Protein AF-0000000075203414 (afdb_homodimer)

Organism: Armillaria gallica (NCBI:txid47427)

InterPro domains:
  IPR000210 BTB/POZ domain [PF00651] (24-128)
  IPR000210 BTB/POZ domain [PS50097] (23-97)
  IPR011333 SKP1/BTB/POZ domain superfamily [G3DSA:3.30.710.10] (2-163)
  IPR011333 SKP1/BTB/POZ domain superfamily [SSF54695] (24-128)

Secondary structure (DSSP, 8-state):
------------EEEEEEE-TT--EEEEETTEEEEE-HHHHHHH-HHHHHHHHSPPPTTSPPTTSSGGGPEEPPS--HHHHHHHHHHHH-TT---TT--HHHHHHHHHHHHHTT-HHHHHHHHHHHHHS---HHHHHHHHHHTT--GGGGHHHHHHHHHSSSPPPHHHHHHH-HHHHHHHHHHHHHH-/------------EEEEEEE-TT--EEEEETTEEEEE-HHHHHHH-HHHHHHHHSPPPTTSPPTTSSGGGPEEPPS--HHHHHHHHHHHH-TT---TT--HHHHHHHHHHHHHTT-HHHHHHHHHHHHHS---HHHHHHHHHHTT--GGGGHHHHHHHHHSSSPPPHHHHHHH-HHHHHHHHHHHHHH-

Radius of gyration: 27.28 Å; Cα contacts (8 Å, |Δi|>4): 439; chains: 2; bounding box: 91×92×56 Å

pLDDT: mean 89.19, std 12.42, range [27.67, 98.56]

Structure (mmCIF, N/CA/C/O backbone):
data_AF-0000000075203414-model_v1
#
loop_
_entity.id
_entity.type
_entity.pdbx_description
1 polymer 'BTB domain-containing protein'
#
loop_
_atom_site.group_PDB
_atom_site.id
_atom_site.type_symbol
_atom_site.label_atom_id
_atom_site.label_alt_id
_atom_site.label_comp_id
_atom_site.label_asym_id
_atom_site.label_entity_id
_atom_site.label_seq_id
_atom_site.pdbx_PDB_ins_code
_atom_site.Cartn_x
_atom_site.Cartn_y
_atom_site.Cartn_z
_atom_site.occupancy
_atom_site.B_iso_or_equiv
_atom_site.auth_seq_id
_atom_site.auth_comp_id
_atom_site.auth_asym_id
_atom_site.auth_atom_id
_atom_site.pdbx_PDB_model_num
ATOM 1 N N . MET A 1 1 ? -45.375 -32.844 9.094 1 27.67 1 MET A N 1
ATOM 2 C CA . MET A 1 1 ? -44.406 -32.156 9.938 1 27.67 1 MET A CA 1
ATOM 3 C C . MET A 1 1 ? -43.719 -31.031 9.156 1 27.67 1 MET A C 1
ATOM 5 O O . MET A 1 1 ? -43.094 -31.297 8.125 1 27.67 1 MET A O 1
ATOM 9 N N . ALA A 1 2 ? -44.25 -29.812 9.148 1 34.03 2 ALA A N 1
ATOM 10 C CA . ALA A 1 2 ? -43.75 -28.656 8.422 1 34.03 2 ALA A CA 1
ATOM 11 C C . ALA A 1 2 ? -42.281 -28.406 8.727 1 34.03 2 ALA A C 1
ATOM 13 O O . ALA A 1 2 ? -41.844 -28.406 9.883 1 34.03 2 ALA A O 1
ATOM 14 N N . SER A 1 3 ? -41.344 -28.844 7.949 1 39.09 3 SER A N 1
ATOM 15 C CA . SER A 1 3 ? -39.906 -28.562 8.047 1 39.09 3 SER A CA 1
ATOM 16 C C . SER A 1 3 ? -39.656 -27.094 8.375 1 39.09 3 SER A C 1
ATOM 18 O O . SER A 1 3 ? -40.031 -26.219 7.602 1 39.09 3 SER A O 1
ATOM 20 N N . GLN A 1 4 ? -39.844 -26.609 9.617 1 39.5 4 GLN A N 1
ATOM 21 C CA . GLN A 1 4 ? -39.531 -25.281 10.117 1 39.5 4 GLN A CA 1
ATOM 22 C C . GLN A 1 4 ? -38.125 -24.844 9.664 1 39.5 4 GLN A C 1
ATOM 24 O O . GLN A 1 4 ? -37.125 -25.469 10.023 1 39.5 4 GLN A O 1
ATOM 29 N N . THR A 1 5 ? -37.906 -24.5 8.43 1 41.31 5 THR A N 1
ATOM 30 C CA . THR A 1 5 ? -36.688 -23.781 8.008 1 41.31 5 THR A CA 1
ATOM 31 C C . THR A 1 5 ? -36.25 -22.781 9.07 1 41.31 5 THR A C 1
ATOM 33 O O . THR A 1 5 ? -36.969 -21.828 9.375 1 41.31 5 THR A O 1
ATOM 36 N N . ASP A 1 6 ? -35.75 -23.172 10.234 1 40.38 6 ASP A N 1
ATOM 37 C CA . ASP A 1 6 ? -35.062 -22.359 11.234 1 40.38 6 ASP A CA 1
ATOM 38 C C . ASP A 1 6 ? -34.25 -21.25 10.578 1 40.38 6 ASP A C 1
ATOM 40 O O . ASP A 1 6 ? -33.188 -21.516 10 1 40.38 6 ASP A O 1
ATOM 44 N N . SER A 1 7 ? -34.719 -20.359 9.844 1 44.41 7 SER A N 1
ATOM 45 C CA . SER A 1 7 ? -34.094 -19.109 9.43 1 44.41 7 SER A CA 1
ATOM 46 C C . SER A 1 7 ? -33.281 -18.5 10.562 1 44.41 7 SER A C 1
ATOM 48 O O . SER A 1 7 ? -33.812 -17.844 11.453 1 44.41 7 SER A O 1
ATOM 50 N N . SER A 1 8 ? -32.375 -19.109 11.266 1 48.03 8 SER A N 1
ATOM 51 C CA . SER A 1 8 ? -31.5 -18.531 12.273 1 48.03 8 SER A CA 1
ATOM 52 C C . SER A 1 8 ? -31.125 -17.094 11.906 1 48.03 8 SER A C 1
ATOM 54 O O . SER A 1 8 ? -30.656 -16.844 10.797 1 48.03 8 SER A O 1
ATOM 56 N N . PHE A 1 9 ? -31.781 -16.078 12.312 1 53.72 9 PHE A N 1
ATOM 57 C CA . PHE A 1 9 ? -31.516 -14.648 12.234 1 53.72 9 PHE A CA 1
ATOM 58 C C . PHE A 1 9 ? -30.031 -14.359 12.422 1 53.72 9 PHE A C 1
ATOM 60 O O . PHE A 1 9 ? -29.516 -14.492 13.531 1 53.72 9 PHE A O 1
ATOM 67 N N . ILE A 1 10 ? -29.203 -14.805 11.578 1 63.94 10 ILE A N 1
ATOM 68 C CA . ILE A 1 10 ? -27.781 -14.469 11.695 1 63.94 10 ILE A CA 1
ATOM 69 C C . ILE A 1 10 ? -27.625 -12.953 11.766 1 63.94 10 ILE A C 1
ATOM 71 O O . ILE A 1 10 ? -27.984 -12.234 10.836 1 63.94 10 ILE A O 1
ATOM 75 N N . ALA A 1 11 ? -27.453 -12.367 12.93 1 80.38 11 ALA A N 1
ATOM 76 C CA . ALA A 1 11 ? -27.266 -10.961 13.258 1 80.38 11 ALA A CA 1
ATOM 77 C C . ALA A 1 11 ? -26.125 -10.359 12.445 1 80.38 11 ALA A C 1
ATOM 79 O O . ALA A 1 11 ? -25.062 -10.969 12.312 1 80.38 11 ALA A O 1
ATOM 80 N N . LEU A 1 12 ? -26.453 -9.375 11.695 1 89.12 12 LEU A N 1
ATOM 81 C CA . LEU A 1 12 ? -25.453 -8.609 10.961 1 89.12 12 LEU A CA 1
ATOM 82 C C . LEU A 1 12 ? -24.391 -8.062 11.906 1 89.12 12 LEU A C 1
ATOM 84 O O . LEU A 1 12 ? -24.703 -7.629 13.016 1 89.12 12 LEU A O 1
ATOM 88 N N . ARG A 1 13 ? -23.156 -8.328 11.5 1 95 13 ARG A N 1
ATOM 89 C CA . ARG A 1 13 ? -22.016 -7.906 12.328 1 95 13 ARG A CA 1
ATOM 90 C C . ARG A 1 13 ? -21.078 -6.996 11.539 1 95 13 ARG A C 1
ATOM 92 O O . ARG A 1 13 ? -21.094 -6.988 10.312 1 95 13 ARG A O 1
ATOM 99 N N . HIS A 1 14 ? -20.391 -6.25 12.297 1 96.44 14 HIS A N 1
ATOM 100 C CA . HIS A 1 14 ? -19.297 -5.465 11.711 1 96.44 14 HIS A CA 1
ATOM 101 C C . HIS A 1 14 ? -18.031 -6.293 11.594 1 96.44 14 HIS A C 1
ATOM 103 O O . HIS A 1 14 ? -17.688 -7.055 12.508 1 96.44 14 HIS A O 1
ATOM 109 N N . HIS A 1 15 ? -17.422 -6.223 10.477 1 96.44 15 HIS A N 1
ATOM 110 C CA . HIS A 1 15 ? -16.156 -6.914 10.375 1 96.44 15 HIS A CA 1
ATOM 111 C C . HIS A 1 15 ? -15.141 -6.355 11.367 1 96.44 15 HIS A C 1
ATOM 113 O O . HIS A 1 15 ? -15.07 -5.145 11.578 1 96.44 15 HIS A O 1
ATOM 119 N N . ASP A 1 16 ? -14.391 -7.176 11.969 1 94.38 16 ASP A N 1
ATOM 120 C CA . ASP A 1 16 ? -13.516 -6.812 13.078 1 94.38 16 ASP A CA 1
ATOM 121 C C . ASP A 1 16 ? -12.406 -5.867 12.617 1 94.38 16 ASP A C 1
ATOM 123 O O . ASP A 1 16 ? -12.07 -4.906 13.32 1 94.38 16 ASP A O 1
ATOM 127 N N . GLU A 1 17 ? -11.891 -6.082 11.438 1 94.81 17 GLU A N 1
ATOM 128 C CA . GLU A 1 17 ? -10.703 -5.355 11 1 94.81 17 GLU A CA 1
ATOM 129 C C . GLU A 1 17 ? -11.062 -4.234 10.031 1 94.81 17 GLU A C 1
ATOM 131 O O . GLU A 1 17 ? -10.406 -3.191 10.008 1 94.81 17 GLU A O 1
ATOM 136 N N . TYR A 1 18 ? -12.102 -4.527 9.234 1 97.38 18 TYR A N 1
ATOM 137 C CA . TYR A 1 18 ? -12.312 -3.605 8.125 1 97.38 18 TYR A CA 1
ATOM 138 C C . TYR A 1 18 ? -13.648 -2.887 8.258 1 97.38 18 TYR A C 1
ATOM 140 O O . TYR A 1 18 ? -14.398 -2.773 7.281 1 97.38 18 TYR A O 1
ATOM 148 N N . HIS A 1 19 ? -14.016 -2.557 9.406 1 97.5 19 HIS A N 1
ATOM 149 C CA . HIS A 1 19 ? -15.039 -1.557 9.688 1 97.5 19 HIS A CA 1
ATOM 150 C C . HIS A 1 19 ? -14.422 -0.269 10.219 1 97.5 19 HIS A C 1
ATOM 152 O O . HIS A 1 19 ? -14.469 -0.003 11.422 1 97.5 19 HIS A O 1
ATOM 158 N N . LEU A 1 20 ? -14.008 0.501 9.266 1 96.62 20 LEU A N 1
ATOM 159 C CA . LEU A 1 20 ? -13.117 1.622 9.562 1 96.62 20 LEU A CA 1
ATOM 160 C C . LEU A 1 20 ? -13.922 2.871 9.914 1 96.62 20 LEU A C 1
ATOM 162 O O . LEU A 1 20 ? -14.898 3.199 9.234 1 96.62 20 LEU A O 1
ATOM 166 N N . SER A 1 21 ? -13.711 3.617 10.938 1 89.44 21 SER A N 1
ATOM 167 C CA . SER A 1 21 ? -14.414 4.824 11.367 1 89.44 21 SER A CA 1
ATOM 168 C C . SER A 1 21 ? -14.359 5.906 10.297 1 89.44 21 SER A C 1
ATOM 170 O O . SER A 1 21 ? -15.352 6.586 10.039 1 89.44 21 SER A O 1
ATOM 172 N N . GLY A 1 22 ? -13.477 5.988 9.438 1 91.81 22 GLY A N 1
ATOM 173 C CA . GLY A 1 22 ? -13.312 6.988 8.398 1 91.81 22 GLY A CA 1
ATOM 174 C C . GLY A 1 22 ? -13.656 6.469 7.012 1 91.81 22 GLY A C 1
ATOM 175 O O . GLY A 1 22 ? -13.523 7.191 6.023 1 91.81 22 GLY A O 1
ATOM 176 N N . GLY A 1 23 ? -14.211 5.367 6.973 1 96.12 23 GLY A N 1
ATOM 177 C CA . GLY A 1 23 ? -14.625 4.805 5.699 1 96.12 23 GLY A CA 1
ATOM 178 C C . GLY A 1 23 ? -15.906 5.414 5.164 1 96.12 23 GLY A C 1
ATOM 179 O O . GLY A 1 23 ? -16.75 5.875 5.938 1 96.12 23 GLY A O 1
ATOM 180 N N . ASP A 1 24 ? -16.031 5.461 3.807 1 96.38 24 ASP A N 1
ATOM 181 C CA . ASP A 1 24 ? -17.203 6.062 3.186 1 96.38 24 ASP A CA 1
ATOM 182 C C . ASP A 1 24 ? -17.844 5.121 2.162 1 96.38 24 ASP A C 1
ATOM 184 O O . ASP A 1 24 ? -18.641 5.543 1.331 1 96.38 24 ASP A O 1
ATOM 188 N N . LEU A 1 25 ? -17.438 3.918 2.182 1 97.38 25 LEU A N 1
ATOM 189 C CA . LEU A 1 25 ? -18 2.885 1.315 1 97.38 25 LEU A CA 1
ATOM 190 C C . LEU A 1 25 ? -18.375 1.644 2.121 1 97.38 25 LEU A C 1
ATOM 192 O O . LEU A 1 25 ? -17.531 1.099 2.85 1 97.38 25 LEU A O 1
ATOM 196 N N . TYR A 1 26 ? -19.578 1.242 2.002 1 97.62 26 TYR A N 1
ATOM 197 C CA . TYR A 1 26 ? -20.109 0.156 2.818 1 97.62 26 TYR A CA 1
ATOM 198 C C . TYR A 1 26 ? -20.406 -1.074 1.967 1 97.62 26 TYR A C 1
ATOM 200 O O . TYR A 1 26 ? -21.047 -0.977 0.922 1 97.62 26 TYR A O 1
ATOM 208 N N . PHE A 1 27 ? -19.922 -2.199 2.367 1 98.06 27 PHE A N 1
ATOM 209 C CA . PHE A 1 27 ? -20.188 -3.488 1.734 1 98.06 27 PHE A CA 1
ATOM 210 C C . PHE A 1 27 ? -20.828 -4.457 2.723 1 98.06 27 PHE A C 1
ATOM 212 O O . PHE A 1 27 ? -20.594 -4.367 3.928 1 98.06 27 PHE A O 1
ATOM 219 N N . LEU A 1 28 ? -21.625 -5.293 2.205 1 97.94 28 LEU A N 1
ATOM 220 C CA . LEU A 1 28 ? -22.156 -6.414 2.971 1 97.94 28 LEU A CA 1
ATOM 221 C C . LEU A 1 28 ? -21.75 -7.742 2.342 1 97.94 28 LEU A C 1
ATOM 223 O O . LEU A 1 28 ? -22.062 -8 1.176 1 97.94 28 LEU A O 1
ATOM 227 N N . VAL A 1 29 ? -21 -8.461 3.023 1 98 29 VAL A N 1
ATOM 228 C CA . VAL A 1 29 ? -20.578 -9.797 2.607 1 98 29 VAL A CA 1
ATOM 229 C C . VAL A 1 29 ? -21.094 -10.836 3.596 1 98 29 VAL A C 1
ATOM 231 O O . VAL A 1 29 ? -20.625 -10.914 4.73 1 98 29 VAL A O 1
ATOM 234 N N . GLU A 1 30 ? -22 -11.641 3.115 1 96.69 30 GLU A N 1
ATOM 235 C CA . GLU A 1 30 ? -22.703 -12.562 4 1 96.69 30 GLU A CA 1
ATOM 236 C C . GLU A 1 30 ? -23.312 -11.82 5.191 1 96.69 30 GLU A C 1
ATOM 238 O O . GLU A 1 30 ? -24.172 -10.961 5.023 1 96.69 30 GLU A O 1
ATOM 243 N N . GLN A 1 31 ? -22.766 -11.914 6.355 1 95.56 31 GLN A N 1
ATOM 244 C CA . GLN A 1 31 ? -23.375 -11.266 7.516 1 95.56 31 GLN A CA 1
ATOM 245 C C . GLN A 1 31 ? -22.484 -10.148 8.055 1 95.56 31 GLN A C 1
ATOM 247 O O . GLN A 1 31 ? -22.75 -9.602 9.125 1 95.56 31 GLN A O 1
ATOM 252 N N . TYR A 1 32 ? -21.469 -9.82 7.352 1 97.5 32 TYR A N 1
ATOM 253 C CA . TYR A 1 32 ? -20.5 -8.852 7.875 1 97.5 32 TYR A CA 1
ATOM 254 C C . TYR A 1 32 ? -20.547 -7.555 7.078 1 97.5 32 TYR A C 1
ATOM 256 O O . TYR A 1 32 ? -20.438 -7.566 5.852 1 97.5 32 TYR A O 1
ATOM 264 N N . HIS A 1 33 ? -20.656 -6.438 7.789 1 97.69 33 HIS A N 1
ATOM 265 C CA . HIS A 1 33 ? -20.547 -5.102 7.211 1 97.69 33 HIS A CA 1
ATOM 266 C C . HIS A 1 33 ? -19.094 -4.648 7.148 1 97.69 33 HIS A C 1
ATOM 268 O O . HIS A 1 33 ? -18.375 -4.688 8.156 1 97.69 33 HIS A O 1
ATOM 274 N N . PHE A 1 34 ? -18.688 -4.312 6.016 1 98.5 34 PHE A N 1
ATOM 275 C CA . PHE A 1 34 ? -17.406 -3.664 5.801 1 98.5 34 PHE A CA 1
ATOM 276 C C . PHE A 1 34 ? -17.578 -2.172 5.551 1 98.5 34 PHE A C 1
ATOM 278 O O . PHE A 1 34 ? -18.547 -1.756 4.902 1 98.5 34 PHE A O 1
ATOM 285 N N . ARG A 1 35 ? -16.75 -1.402 6.094 1 98.31 35 ARG A N 1
ATOM 286 C CA . ARG A 1 35 ? -16.672 0.042 5.895 1 98.31 35 ARG A CA 1
ATOM 287 C C . ARG A 1 35 ? -15.258 0.478 5.539 1 98.31 35 ARG A C 1
ATOM 289 O O . ARG A 1 35 ? -14.359 0.452 6.387 1 98.31 35 ARG A O 1
ATOM 296 N N . VAL A 1 36 ? -15.07 0.819 4.289 1 98.12 36 VAL A N 1
ATOM 297 C CA . VAL A 1 36 ? -13.719 1.095 3.801 1 98.12 36 VAL A CA 1
ATOM 298 C C . VAL A 1 36 ? -13.719 2.387 2.986 1 98.12 36 VAL A C 1
ATOM 300 O O . VAL A 1 36 ? -14.711 3.125 2.98 1 98.12 36 VAL A O 1
ATOM 303 N N . HIS A 1 37 ? -12.633 2.76 2.42 1 97.5 37 HIS A N 1
ATOM 304 C CA . HIS A 1 37 ? -12.523 4.027 1.709 1 97.5 37 HIS A CA 1
ATOM 305 C C . HIS A 1 37 ? -12.891 3.871 0.238 1 97.5 37 HIS A C 1
ATOM 307 O O . HIS A 1 37 ? -12.297 3.059 -0.473 1 97.5 37 HIS A O 1
ATOM 313 N N . ARG A 1 38 ? -13.773 4.625 -0.215 1 96.56 38 ARG A N 1
ATOM 314 C CA . ARG A 1 38 ? -14.305 4.629 -1.575 1 96.56 38 ARG A CA 1
ATOM 315 C C . ARG A 1 38 ? -13.203 4.918 -2.59 1 96.56 38 ARG A C 1
ATOM 317 O O . ARG A 1 38 ? -13.219 4.383 -3.701 1 96.56 38 ARG A O 1
ATOM 324 N N . TYR A 1 39 ? -12.25 5.621 -2.26 1 96.19 39 TYR A N 1
ATOM 325 C CA . TYR A 1 39 ? -11.172 6.125 -3.096 1 96.19 39 TYR A CA 1
ATOM 326 C C . TYR A 1 39 ? -10.5 4.996 -3.863 1 96.19 39 TYR A C 1
ATOM 328 O O . TYR A 1 39 ? -10.344 5.07 -5.086 1 96.19 39 TYR A O 1
ATOM 336 N N . PHE A 1 40 ? -10.164 3.947 -3.215 1 95.81 40 PHE A N 1
ATOM 337 C CA . PHE A 1 40 ? -9.398 2.861 -3.816 1 95.81 40 PHE A CA 1
ATOM 338 C C . PHE A 1 40 ? -10.234 2.127 -4.863 1 95.81 40 PHE A C 1
ATOM 340 O O . PHE A 1 40 ? -9.703 1.697 -5.891 1 95.81 40 PHE A O 1
ATOM 347 N N . PHE A 1 41 ? -11.469 2.043 -4.645 1 96.38 41 PHE A N 1
ATOM 348 C CA . PHE A 1 41 ? -12.367 1.317 -5.539 1 96.38 41 PHE A CA 1
ATOM 349 C C . PHE A 1 41 ? -12.703 2.154 -6.766 1 96.38 41 PHE A C 1
ATOM 351 O O . PHE A 1 41 ? -12.688 1.647 -7.891 1 96.38 41 PHE A O 1
ATOM 358 N N . GLU A 1 42 ? -12.914 3.396 -6.531 1 94.19 42 GLU A N 1
ATOM 359 C CA . GLU A 1 42 ? -13.25 4.281 -7.645 1 94.19 42 GLU A CA 1
ATOM 360 C C . GLU A 1 42 ? -12.039 4.543 -8.531 1 94.19 42 GLU A C 1
ATOM 362 O O . GLU A 1 42 ? -12.172 4.664 -9.75 1 94.19 42 GLU A O 1
ATOM 367 N N . ARG A 1 43 ? -10.93 4.672 -7.965 1 92.38 43 ARG A N 1
ATOM 368 C CA . ARG A 1 43 ? -9.727 5.004 -8.711 1 92.38 43 ARG A CA 1
ATOM 369 C C . ARG A 1 43 ? -9.281 3.832 -9.586 1 92.38 43 ARG A C 1
ATOM 371 O O . ARG A 1 43 ? -8.852 4.023 -10.719 1 92.38 43 ARG A O 1
ATOM 378 N N . GLU A 1 44 ? -9.445 2.67 -9.078 1 92.5 44 GLU A N 1
ATOM 379 C CA . GLU A 1 44 ? -8.734 1.57 -9.727 1 92.5 44 GLU A CA 1
ATOM 380 C C . GLU A 1 44 ? -9.703 0.628 -10.438 1 92.5 44 GLU A C 1
ATOM 382 O O . GLU A 1 44 ? -9.312 -0.083 -11.367 1 92.5 44 GLU A O 1
ATOM 387 N N . SER A 1 45 ? -10.867 0.566 -10.047 1 96.12 45 SER A N 1
ATOM 388 C CA . SER A 1 45 ? -11.789 -0.427 -10.578 1 96.12 45 SER A CA 1
ATOM 389 C C . SER A 1 45 ? -12.828 0.218 -11.484 1 96.12 45 SER A C 1
ATOM 391 O O . SER A 1 45 ? -13.688 0.975 -11.023 1 96.12 45 SER A O 1
ATOM 393 N N . ALA A 1 46 ? -12.859 -0.171 -12.758 1 93.69 46 ALA A N 1
ATOM 394 C CA . ALA A 1 46 ? -13.891 0.302 -13.68 1 93.69 46 ALA A CA 1
ATOM 395 C C . ALA A 1 46 ? -15.273 -0.187 -13.25 1 93.69 46 ALA A C 1
ATOM 397 O O . ALA A 1 46 ? -16.266 0.542 -13.367 1 93.69 46 ALA A O 1
ATOM 398 N N . PHE A 1 47 ? -15.281 -1.36 -12.773 1 95.19 47 PHE A N 1
ATOM 399 C CA . PHE A 1 47 ? -16.516 -1.968 -12.305 1 95.19 47 PHE A CA 1
ATOM 400 C C . PHE A 1 47 ? -17.141 -1.142 -11.18 1 95.19 47 PHE A C 1
ATOM 402 O O . PHE A 1 47 ? -18.297 -0.734 -11.273 1 95.19 47 PHE A O 1
ATOM 409 N N . PHE A 1 48 ? -16.391 -0.833 -10.188 1 95.5 48 PHE A N 1
ATOM 410 C CA . PHE A 1 48 ? -16.922 -0.108 -9.039 1 95.5 48 PHE A CA 1
ATOM 411 C C . PHE A 1 48 ? -17.109 1.366 -9.375 1 95.5 48 PHE A C 1
ATOM 413 O O . PHE A 1 48 ? -18.031 2.01 -8.859 1 95.5 48 PHE A O 1
ATOM 420 N N . LYS A 1 49 ? -16.234 1.905 -10.172 1 94.19 49 LYS A N 1
ATOM 421 C CA . LYS A 1 49 ? -16.422 3.285 -10.609 1 94.19 49 LYS A CA 1
ATOM 422 C C . LYS A 1 49 ? -17.812 3.479 -11.227 1 94.19 49 LYS A C 1
ATOM 424 O O . LYS A 1 49 ? -18.5 4.461 -10.93 1 94.19 49 LYS A O 1
ATOM 429 N N . HIS A 1 50 ? -18.188 2.525 -12.039 1 93 50 HIS A N 1
ATOM 430 C CA . HIS A 1 50 ? -19.5 2.566 -12.688 1 93 50 HIS A CA 1
ATOM 431 C C . HIS A 1 50 ? -20.625 2.336 -11.672 1 93 50 HIS A C 1
ATOM 433 O O . HIS A 1 50 ? -21.625 3.051 -11.68 1 93 50 HIS A O 1
ATOM 439 N N . GLN A 1 51 ? -20.422 1.397 -10.828 1 90.88 51 GLN A N 1
ATOM 440 C CA . GLN A 1 51 ? -21.438 1.035 -9.836 1 90.88 51 GLN A CA 1
ATOM 441 C C . GLN A 1 51 ? -21.703 2.195 -8.891 1 90.88 51 GLN A C 1
ATOM 443 O O . GLN A 1 51 ? -22.859 2.455 -8.539 1 90.88 51 GLN A O 1
ATOM 448 N N . LEU A 1 52 ? -20.672 2.914 -8.516 1 91.5 52 LEU A N 1
ATOM 449 C CA . LEU A 1 52 ? -20.781 3.979 -7.523 1 91.5 52 LEU A CA 1
ATOM 450 C C . LEU A 1 52 ? -21.266 5.273 -8.164 1 91.5 52 LEU A C 1
ATOM 452 O O . LEU A 1 52 ? -21.719 6.184 -7.469 1 91.5 52 LEU A O 1
ATOM 456 N N . ALA A 1 53 ? -21.094 5.395 -9.422 1 87.81 53 ALA A N 1
ATOM 457 C CA . ALA A 1 53 ? -21.547 6.582 -10.148 1 87.81 53 ALA A CA 1
ATOM 458 C C . ALA A 1 53 ? -23.031 6.508 -10.453 1 87.81 53 ALA A C 1
ATOM 460 O O . ALA A 1 53 ? -23.656 7.516 -10.812 1 87.81 53 ALA A O 1
ATOM 461 N N . THR A 1 54 ? -23.547 5.363 -10.328 1 84.5 54 THR A N 1
ATOM 462 C CA . THR A 1 54 ? -24.969 5.188 -10.617 1 84.5 54 THR A CA 1
ATOM 463 C C . THR A 1 54 ? -25.828 5.996 -9.648 1 84.5 54 THR A C 1
ATOM 465 O O . THR A 1 54 ? -25.688 5.855 -8.43 1 84.5 54 THR A O 1
ATOM 468 N N . PRO A 1 55 ? -26.516 6.953 -10.195 1 81.81 55 PRO A N 1
ATOM 469 C CA . PRO A 1 55 ? -27.359 7.777 -9.32 1 81.81 55 PRO A CA 1
ATOM 470 C C . PRO A 1 55 ? -28.406 6.965 -8.57 1 81.81 55 PRO A C 1
ATOM 472 O O . PRO A 1 55 ? -28.844 5.91 -9.055 1 81.81 55 PRO A O 1
ATOM 475 N N . ALA A 1 56 ? -28.578 7.395 -7.375 1 78.44 56 ALA A N 1
ATOM 476 C CA . ALA A 1 56 ? -29.641 6.758 -6.594 1 78.44 56 ALA A CA 1
ATOM 477 C C . ALA A 1 56 ? -31.016 7.031 -7.203 1 78.44 56 ALA A C 1
ATOM 479 O O . ALA A 1 56 ? -31.203 8.047 -7.871 1 78.44 56 ALA A O 1
ATOM 480 N N . SER A 1 57 ? -31.781 6 -7.086 1 77.88 57 SER A N 1
ATOM 481 C CA . SER A 1 57 ? -33.188 6.25 -7.438 1 77.88 57 SER A CA 1
ATOM 482 C C . SER A 1 57 ? -33.75 7.398 -6.613 1 77.88 57 SER A C 1
ATOM 484 O O . SER A 1 57 ? -33.312 7.66 -5.5 1 77.88 57 SER A O 1
ATOM 486 N N . PRO A 1 58 ? -34.656 8.195 -7.211 1 80.69 58 PRO A N 1
ATOM 487 C CA . PRO A 1 58 ? -35.281 9.281 -6.453 1 80.69 58 PRO A CA 1
ATOM 488 C C . PRO A 1 58 ? -35.75 8.844 -5.066 1 80.69 58 PRO A C 1
ATOM 490 O O . PRO A 1 58 ? -36.406 7.824 -4.926 1 80.69 58 PRO A O 1
ATOM 493 N N . GLY A 1 59 ? -35.25 9.453 -3.998 1 79 59 GLY A N 1
ATOM 494 C CA . GLY A 1 59 ? -35.656 9.172 -2.625 1 79 59 GLY A CA 1
ATOM 495 C C . GLY A 1 59 ? -34.719 8.195 -1.934 1 79 59 GLY A C 1
ATOM 496 O O . GLY A 1 59 ? -34.875 7.918 -0.742 1 79 59 GLY A O 1
ATOM 497 N N . GLU A 1 60 ? -33.875 7.555 -2.795 1 77.25 60 GLU A N 1
ATOM 498 C CA . GLU A 1 60 ? -33 6.555 -2.201 1 77.25 60 GLU A CA 1
ATOM 499 C C . GLU A 1 60 ? -31.578 7.094 -2.045 1 77.25 60 GLU A C 1
ATOM 501 O O . GLU A 1 60 ? -31.188 8.023 -2.75 1 77.25 60 GLU A O 1
ATOM 506 N N . ASP A 1 61 ? -30.984 6.672 -1.06 1 84.19 61 ASP A N 1
ATOM 507 C CA . ASP A 1 61 ? -29.578 7.027 -0.871 1 84.19 61 ASP A CA 1
ATOM 508 C C . ASP A 1 61 ? -28.688 6.289 -1.868 1 84.19 61 ASP A C 1
ATOM 510 O O . ASP A 1 61 ? -29.047 5.211 -2.344 1 84.19 61 ASP A O 1
ATOM 514 N N . ARG A 1 62 ? -27.672 6.938 -2.266 1 88.06 62 ARG A N 1
ATOM 515 C CA . ARG A 1 62 ? -26.703 6.316 -3.164 1 88.06 62 ARG A CA 1
ATOM 516 C C . ARG A 1 62 ? -26.156 5.023 -2.574 1 88.06 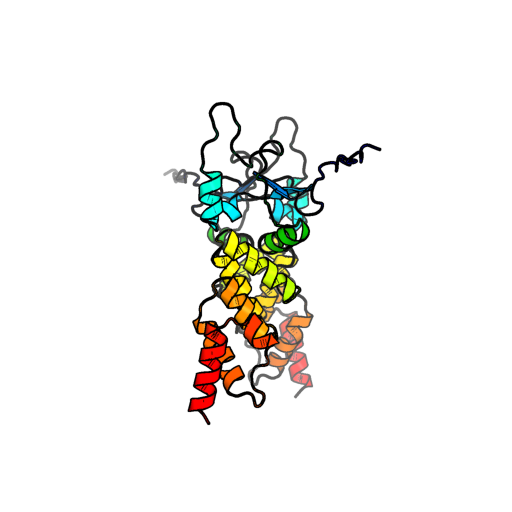62 ARG A C 1
ATOM 518 O O . ARG A 1 62 ? -25.891 4.941 -1.372 1 88.06 62 ARG A O 1
ATOM 525 N N . GLN A 1 63 ? -25.953 4.098 -3.393 1 90.56 63 GLN A N 1
ATOM 526 C CA . GLN A 1 63 ? -25.453 2.787 -2.982 1 90.56 63 GLN A CA 1
ATOM 527 C C . GLN A 1 63 ? -24.094 2.898 -2.303 1 90.56 63 GLN A C 1
ATOM 529 O O . GLN A 1 63 ? -23.219 3.641 -2.762 1 90.56 63 GLN A O 1
ATOM 534 N N . GLY A 1 64 ? -23.984 2.197 -1.201 1 94 64 GLY A N 1
ATOM 535 C CA . GLY A 1 64 ? -22.703 2.082 -0.521 1 94 64 GLY A CA 1
ATOM 536 C C . GLY A 1 64 ? -22.406 3.246 0.408 1 94 64 GLY A C 1
ATOM 537 O O . GLY A 1 64 ? -21.312 3.361 0.943 1 94 64 GLY A O 1
ATOM 538 N N . THR A 1 65 ? -23.359 4.137 0.643 1 92.94 65 THR A N 1
ATOM 539 C CA . THR A 1 65 ? -23.094 5.355 1.401 1 92.94 65 THR A CA 1
ATOM 540 C C . THR A 1 65 ? -23.453 5.16 2.875 1 92.94 65 THR A C 1
ATOM 542 O O . THR A 1 65 ? -23.094 5.988 3.717 1 92.94 65 THR A O 1
ATOM 545 N N . SER A 1 66 ? -24.203 4.105 3.195 1 93.75 66 SER A N 1
ATOM 546 C CA . SER A 1 66 ? -24.594 3.746 4.559 1 93.75 66 SER A CA 1
ATOM 547 C C . SER A 1 66 ? -24.734 2.236 4.711 1 93.75 66 SER A C 1
ATOM 549 O O . SER A 1 66 ? -24.656 1.497 3.725 1 93.75 66 SER A O 1
ATOM 551 N N . GLU A 1 67 ? -24.828 1.831 5.906 1 93.06 67 GLU A N 1
ATOM 552 C CA . GLU A 1 67 ? -25.016 0.405 6.152 1 93.06 67 GLU A CA 1
ATOM 553 C C . GLU A 1 67 ? -26.297 -0.102 5.496 1 93.06 67 GLU A C 1
ATOM 555 O O . GLU A 1 67 ? -26.344 -1.235 5.012 1 93.06 67 GLU A O 1
ATOM 560 N N . GLY A 1 68 ? -27.312 0.766 5.469 1 91.81 68 GLY A N 1
ATOM 561 C CA . GLY A 1 68 ? -28.594 0.407 4.879 1 91.81 68 GLY A CA 1
ATOM 562 C C . GLY A 1 68 ? -28.531 0.297 3.365 1 91.81 68 GLY A C 1
ATOM 563 O O . GLY A 1 68 ? -29.359 -0.383 2.76 1 91.81 68 GLY A O 1
ATOM 564 N N . THR A 1 69 ? -27.578 0.922 2.777 1 93.62 69 THR A N 1
ATOM 565 C CA . THR A 1 69 ? -27.438 0.902 1.326 1 93.62 69 THR A CA 1
ATOM 566 C C . THR A 1 69 ? -26.141 0.199 0.917 1 93.62 69 THR A C 1
ATOM 568 O O . THR A 1 69 ? -25.594 0.479 -0.147 1 93.62 69 THR A O 1
ATOM 571 N N . ALA A 1 70 ? -25.641 -0.624 1.731 1 95.88 70 ALA A N 1
ATOM 572 C CA . ALA A 1 70 ? -24.375 -1.312 1.502 1 95.88 70 ALA A CA 1
ATOM 573 C C . ALA A 1 70 ? -24.422 -2.137 0.22 1 95.88 70 ALA A C 1
ATOM 575 O O . ALA A 1 70 ? -25.453 -2.697 -0.127 1 95.88 70 ALA A O 1
ATOM 576 N N . ILE A 1 71 ? -23.422 -2.172 -0.5 1 96.25 71 ILE A N 1
ATOM 577 C CA . ILE A 1 71 ? -23.281 -3.008 -1.688 1 96.25 71 ILE A CA 1
ATOM 578 C C . ILE A 1 71 ? -23.109 -4.469 -1.275 1 96.25 71 ILE A C 1
ATOM 580 O O . ILE A 1 71 ? -22.172 -4.812 -0.563 1 96.25 71 ILE A O 1
ATOM 584 N N . VAL A 1 72 ? -23.969 -5.305 -1.713 1 96.38 72 VAL A N 1
ATOM 585 C CA . VAL A 1 72 ? -23.922 -6.723 -1.367 1 96.38 72 VAL A CA 1
ATOM 586 C C . VAL A 1 72 ? -23 -7.461 -2.338 1 96.38 72 VAL A C 1
ATOM 588 O O . VAL A 1 72 ? -23.172 -7.371 -3.555 1 96.38 72 VAL A O 1
ATOM 591 N N . LEU A 1 73 ? -21.969 -8.055 -1.825 1 97.19 73 LEU A N 1
ATOM 592 C CA . LEU A 1 73 ? -21.078 -8.859 -2.646 1 97.19 73 LEU A CA 1
ATOM 593 C C . LEU A 1 73 ? -21.422 -10.344 -2.521 1 97.19 73 LEU A C 1
ATOM 595 O O . LEU A 1 73 ? -21.25 -10.938 -1.453 1 97.19 73 LEU A O 1
ATOM 599 N N . ASP A 1 74 ? -21.781 -10.891 -3.615 1 95.88 74 ASP A N 1
ATOM 600 C CA . ASP A 1 74 ? -22.172 -12.297 -3.641 1 95.88 74 ASP A CA 1
ATOM 601 C C . ASP A 1 74 ? -21 -13.188 -4.059 1 95.88 74 ASP A C 1
ATOM 603 O O . ASP A 1 74 ? -20.047 -12.711 -4.684 1 95.88 74 ASP A O 1
ATOM 607 N N . HIS A 1 75 ? -21.031 -14.398 -3.619 1 95.94 75 HIS A N 1
ATOM 608 C CA . HIS A 1 75 ? -20.062 -15.422 -4.02 1 95.94 75 HIS A CA 1
ATOM 609 C C . HIS A 1 75 ? -18.656 -15.062 -3.566 1 95.94 75 HIS A C 1
ATOM 611 O O . HIS A 1 75 ? -17.688 -15.281 -4.301 1 95.94 75 HIS 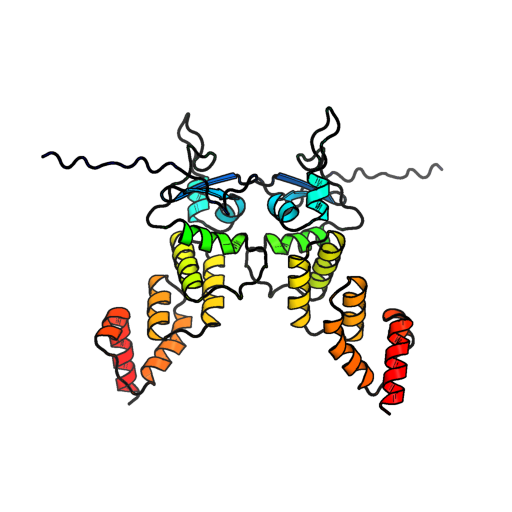A O 1
ATOM 617 N N . VAL A 1 76 ? -18.562 -14.367 -2.475 1 97.56 76 VAL A N 1
ATOM 618 C CA . VAL A 1 76 ? -17.297 -14.047 -1.813 1 97.56 76 VAL A CA 1
ATOM 619 C C . VAL A 1 76 ? -17.469 -14.148 -0.3 1 97.56 76 VAL A C 1
ATOM 621 O O . VAL A 1 76 ? -18.5 -13.727 0.244 1 97.56 76 VAL A O 1
ATOM 624 N N . THR A 1 77 ? -16.578 -14.734 0.339 1 98 77 THR A N 1
ATOM 625 C CA . THR A 1 77 ? -16.625 -14.828 1.794 1 98 77 THR A CA 1
ATOM 626 C C . THR A 1 77 ? -15.992 -13.586 2.432 1 98 77 THR A C 1
ATOM 628 O O . THR A 1 77 ? -15.195 -12.891 1.798 1 98 77 THR A O 1
ATOM 631 N N . PRO A 1 78 ? -16.328 -13.344 3.711 1 98.06 78 PRO A N 1
ATOM 632 C CA . PRO A 1 78 ? -15.688 -12.227 4.41 1 98.06 78 PRO A CA 1
ATOM 633 C C . PRO A 1 78 ? -14.164 -12.359 4.473 1 98.06 78 PRO A C 1
ATOM 635 O O . PRO A 1 78 ? -13.453 -11.359 4.348 1 98.06 78 PRO A O 1
ATOM 638 N N . ALA A 1 79 ? -13.727 -13.539 4.609 1 97.81 79 ALA A N 1
ATOM 639 C CA . ALA A 1 79 ? -12.289 -13.773 4.688 1 97.81 79 ALA A CA 1
ATOM 640 C C . ALA A 1 79 ? -11.609 -13.453 3.359 1 97.81 79 ALA A C 1
ATOM 642 O O . ALA A 1 79 ? -10.523 -12.859 3.336 1 97.81 79 ALA A O 1
ATOM 643 N N . GLU A 1 80 ? -12.234 -13.805 2.295 1 98.06 80 GLU A N 1
ATOM 644 C CA . GLU A 1 80 ? -11.68 -13.516 0.975 1 98.06 80 GLU A CA 1
ATOM 645 C C . GLU A 1 80 ? -11.648 -12.016 0.708 1 98.06 80 GLU A C 1
ATOM 647 O O . GLU A 1 80 ? -10.648 -11.492 0.208 1 98.06 80 GLU A O 1
ATOM 652 N N . PHE A 1 81 ? -12.758 -11.383 1.081 1 98.56 81 PHE A N 1
ATOM 653 C CA . PHE A 1 81 ? -12.82 -9.945 0.858 1 98.56 81 PHE A CA 1
ATOM 654 C C . PHE A 1 81 ? -11.797 -9.219 1.723 1 98.56 81 PHE A C 1
ATOM 656 O O . PHE A 1 81 ? -11.141 -8.273 1.265 1 98.56 81 PHE A O 1
ATOM 663 N N . ALA A 1 82 ? -11.641 -9.727 2.934 1 97.69 82 ALA A N 1
ATOM 664 C CA . ALA A 1 82 ? -10.633 -9.156 3.828 1 97.69 82 ALA A CA 1
ATOM 665 C C . ALA A 1 82 ? -9.234 -9.312 3.248 1 97.69 82 ALA A C 1
ATOM 667 O O . ALA A 1 82 ? -8.414 -8.391 3.332 1 97.69 82 ALA A O 1
ATOM 668 N N . ARG A 1 83 ? -8.969 -10.414 2.676 1 96.12 83 ARG A N 1
ATOM 669 C CA . ARG A 1 83 ? -7.672 -10.648 2.059 1 96.12 83 ARG A CA 1
ATOM 670 C C . ARG A 1 83 ? -7.441 -9.703 0.883 1 96.12 83 ARG A C 1
ATOM 672 O O . ARG A 1 83 ? -6.332 -9.211 0.684 1 96.12 83 ARG A O 1
ATOM 679 N N . PHE A 1 84 ? -8.469 -9.484 0.154 1 97.06 84 PHE A N 1
ATOM 680 C CA . PHE A 1 84 ? -8.398 -8.539 -0.956 1 97.06 84 PHE A CA 1
ATOM 681 C C . PHE A 1 84 ? -8.102 -7.133 -0.454 1 97.06 84 PHE A C 1
ATOM 683 O O . PHE A 1 84 ? -7.223 -6.449 -0.99 1 97.06 84 PHE A O 1
ATOM 690 N N . LEU A 1 85 ? -8.781 -6.742 0.631 1 96.94 85 LEU A N 1
ATOM 691 C CA . LEU A 1 85 ? -8.641 -5.406 1.203 1 96.94 85 LEU A CA 1
ATOM 692 C C . LEU A 1 85 ? -7.246 -5.219 1.802 1 96.94 85 LEU A C 1
ATOM 694 O O . LEU A 1 85 ? -6.742 -4.098 1.868 1 96.94 85 LEU A O 1
ATOM 698 N N . TRP A 1 86 ? -6.688 -6.32 2.176 1 94.75 86 TRP A N 1
ATOM 699 C CA . TRP A 1 86 ? -5.348 -6.312 2.756 1 94.75 86 TRP A CA 1
ATOM 700 C C . TRP A 1 86 ? -4.355 -5.629 1.823 1 94.75 86 TRP A C 1
ATOM 702 O O . TRP A 1 86 ? -3.391 -5.012 2.279 1 94.75 86 TRP A O 1
ATOM 712 N N . VAL A 1 87 ? -4.574 -5.613 0.579 1 93.81 87 VAL A N 1
ATOM 713 C CA . VAL A 1 87 ? -3.697 -4.992 -0.409 1 93.81 87 VAL A CA 1
ATOM 714 C C . VAL A 1 87 ? -3.648 -3.484 -0.179 1 93.81 87 VAL A C 1
ATOM 716 O O . VAL A 1 87 ? -2.594 -2.861 -0.331 1 93.81 87 VAL A O 1
ATOM 719 N N . PHE A 1 88 ? -4.746 -2.92 0.263 1 93.56 88 PHE A N 1
ATOM 720 C CA . PHE A 1 88 ? -4.855 -1.475 0.408 1 93.56 88 PHE A CA 1
ATOM 721 C C . PHE A 1 88 ? -4.461 -1.04 1.814 1 93.56 88 PHE A C 1
ATOM 723 O O . PHE A 1 88 ? -4.004 0.088 2.016 1 93.56 88 PHE A O 1
ATOM 730 N N . TYR A 1 89 ? -4.613 -1.959 2.74 1 93.75 89 TYR A N 1
ATOM 731 C CA . TYR A 1 89 ? -4.562 -1.496 4.125 1 93.75 89 TYR A CA 1
ATOM 732 C C . TYR A 1 89 ? -3.48 -2.23 4.906 1 93.75 89 TYR A C 1
ATOM 734 O O . TYR A 1 89 ? -3.436 -2.156 6.137 1 93.75 89 TYR A O 1
ATOM 742 N N . ASN A 1 90 ? -2.629 -2.906 4.234 1 87.31 90 ASN A N 1
ATOM 743 C CA . ASN A 1 90 ? -1.57 -3.654 4.906 1 87.31 90 ASN A CA 1
ATOM 744 C C . ASN A 1 90 ? -0.698 -2.742 5.766 1 87.31 90 ASN A C 1
ATOM 746 O O . ASN A 1 90 ? -0.04 -1.839 5.246 1 87.31 90 ASN A O 1
ATOM 750 N N . PRO A 1 91 ? -0.614 -3.021 7.016 1 80.62 91 PRO A N 1
ATOM 751 C CA . PRO A 1 91 ? 0.114 -2.121 7.914 1 80.62 91 PRO A CA 1
ATOM 752 C C . PRO A 1 91 ? 1.629 -2.232 7.758 1 80.62 91 PRO A C 1
ATOM 754 O O . PRO A 1 91 ? 2.357 -1.29 8.086 1 80.62 91 PRO A O 1
ATOM 757 N N . LYS A 1 92 ? 2.125 -3.344 7.305 1 78.19 92 LYS A N 1
ATOM 758 C CA . LYS A 1 92 ? 3.566 -3.566 7.258 1 78.19 92 LYS A CA 1
ATOM 759 C C . LYS A 1 92 ? 4.133 -3.213 5.887 1 78.19 92 LYS A C 1
ATOM 761 O O . LYS A 1 92 ? 5.352 -3.139 5.711 1 78.19 92 LYS A O 1
ATOM 766 N N . TYR A 1 93 ? 3.244 -2.869 5.035 1 77.25 93 TYR A N 1
ATOM 767 C CA . TYR A 1 93 ? 3.668 -2.535 3.68 1 77.25 93 TYR A CA 1
ATOM 768 C C . TYR A 1 93 ? 4.586 -3.611 3.115 1 77.25 93 TYR A C 1
ATOM 770 O O . TYR A 1 93 ? 5.531 -3.309 2.381 1 77.25 93 TYR A O 1
ATOM 778 N N . SER A 1 94 ? 4.457 -4.793 3.715 1 74.62 94 SER A N 1
ATOM 779 C CA . SER A 1 94 ? 5.254 -5.922 3.25 1 74.62 94 SER A CA 1
ATOM 780 C C . SER A 1 94 ? 4.371 -7.02 2.66 1 74.62 94 SER A C 1
ATOM 782 O O . SER A 1 94 ? 3.318 -7.34 3.215 1 74.62 94 SER A O 1
ATOM 784 N N . LEU A 1 95 ? 4.832 -7.441 1.553 1 76 95 LEU A N 1
ATOM 785 C CA . LEU A 1 95 ? 4.055 -8.445 0.829 1 76 95 LEU A CA 1
ATOM 786 C C . LEU A 1 95 ? 4.562 -9.852 1.132 1 76 95 LEU A C 1
ATOM 788 O O . LEU A 1 95 ? 3.996 -10.836 0.652 1 76 95 LEU A O 1
ATOM 792 N N . TYR A 1 96 ? 5.41 -9.93 2.064 1 68.94 96 TYR A N 1
ATOM 793 C CA . TYR A 1 96 ? 6.16 -11.172 2.24 1 68.94 96 TYR A CA 1
ATOM 794 C C . TYR A 1 96 ? 5.324 -12.219 2.967 1 68.94 96 TYR A C 1
ATOM 796 O O . TYR A 1 96 ? 5.57 -13.414 2.84 1 68.94 96 TYR A O 1
ATOM 804 N N . ASP A 1 97 ? 4.348 -11.828 3.562 1 79.62 97 ASP A N 1
ATOM 805 C CA . ASP A 1 97 ? 3.645 -12.773 4.418 1 79.62 97 ASP A CA 1
ATOM 806 C C . ASP A 1 97 ? 2.453 -13.391 3.691 1 79.62 97 ASP A C 1
ATOM 808 O O . ASP A 1 97 ? 1.802 -14.297 4.215 1 79.62 97 ASP A O 1
ATOM 812 N N . ALA A 1 98 ? 2.268 -13.086 2.559 1 90.25 98 ALA A N 1
ATOM 813 C CA . ALA A 1 98 ? 1.106 -13.617 1.846 1 90.25 98 ALA A CA 1
ATOM 814 C C . ALA A 1 98 ?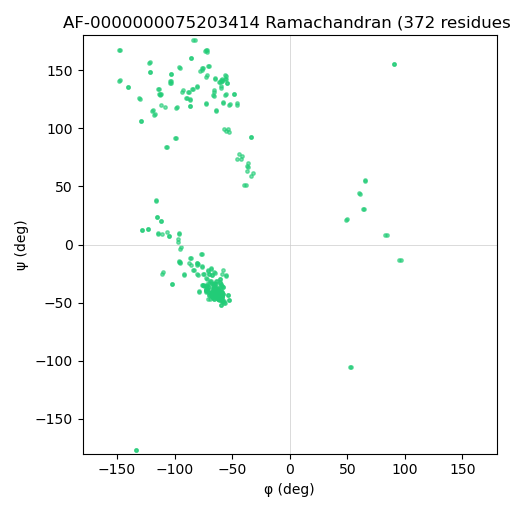 1.46 -14.898 1.101 1 90.25 98 ALA A C 1
ATOM 816 O O . ALA A 1 98 ? 2.521 -14.992 0.479 1 90.25 98 ALA A O 1
ATOM 817 N N . THR A 1 99 ? 0.685 -15.906 1.211 1 94.38 99 THR A N 1
ATOM 818 C CA . THR A 1 99 ? 0.9 -17.203 0.588 1 94.38 99 THR A CA 1
ATOM 819 C C . THR A 1 99 ? 0.393 -17.219 -0.852 1 94.38 99 THR A C 1
ATOM 821 O O . THR A 1 99 ? -0.231 -16.25 -1.296 1 94.38 99 THR A O 1
ATOM 824 N N . VAL A 1 100 ? 0.637 -18.344 -1.498 1 96.25 100 VAL A N 1
ATOM 825 C CA . VAL A 1 100 ? 0.138 -18.531 -2.855 1 96.25 100 VAL A CA 1
ATOM 826 C C . VAL A 1 100 ? -1.389 -18.5 -2.855 1 96.25 100 VAL A C 1
ATOM 828 O O . VAL A 1 100 ? -1.998 -17.859 -3.717 1 96.25 100 VAL A O 1
ATOM 831 N N . GLU A 1 101 ? -1.962 -19.109 -1.872 1 96.5 101 GLU A N 1
ATOM 832 C CA . GLU A 1 101 ? -3.418 -19.125 -1.766 1 96.5 101 GLU A CA 1
ATOM 833 C C . GLU A 1 101 ? -3.98 -17.719 -1.606 1 96.5 101 GLU A C 1
ATOM 835 O O . GLU A 1 101 ? -5.012 -17.391 -2.193 1 96.5 101 GLU A O 1
ATOM 840 N N . ASP A 1 102 ? -3.289 -16.938 -0.831 1 96.44 102 ASP A N 1
ATOM 841 C CA . ASP A 1 102 ? -3.705 -15.555 -0.637 1 96.44 102 ASP A CA 1
ATOM 842 C C . ASP A 1 102 ? -3.693 -14.789 -1.958 1 96.44 102 ASP A C 1
ATOM 844 O O . ASP A 1 102 ? -4.66 -14.102 -2.291 1 96.44 102 ASP A O 1
ATOM 848 N N . TRP A 1 103 ? -2.662 -14.969 -2.648 1 97.12 103 TRP A N 1
ATOM 849 C CA . TRP A 1 103 ? -2.492 -14.219 -3.889 1 97.12 103 TRP A CA 1
ATOM 850 C C . TRP A 1 103 ? -3.484 -14.688 -4.949 1 97.12 103 TRP A C 1
ATOM 852 O O . TRP A 1 103 ? -3.949 -13.891 -5.766 1 97.12 103 TRP A O 1
ATOM 862 N N . ILE A 1 104 ? -3.842 -15.945 -4.918 1 97.69 104 ILE A N 1
ATOM 863 C CA . ILE A 1 104 ? -4.836 -16.453 -5.859 1 97.69 104 ILE A CA 1
ATOM 864 C C . ILE A 1 104 ? -6.195 -15.828 -5.555 1 97.69 104 ILE A C 1
ATOM 866 O O . ILE A 1 104 ? -6.926 -15.445 -6.473 1 97.69 104 ILE A O 1
ATOM 870 N N . ILE A 1 105 ? -6.504 -15.719 -4.293 1 97.69 105 ILE A N 1
ATOM 871 C CA . ILE A 1 105 ? -7.75 -15.078 -3.881 1 97.69 105 ILE A CA 1
ATOM 872 C C . ILE A 1 105 ? -7.773 -13.633 -4.363 1 97.69 105 ILE A C 1
ATOM 874 O O . ILE A 1 105 ? -8.766 -13.172 -4.93 1 97.69 105 ILE A O 1
ATOM 878 N N . ILE A 1 106 ? -6.664 -12.945 -4.168 1 97.69 106 IL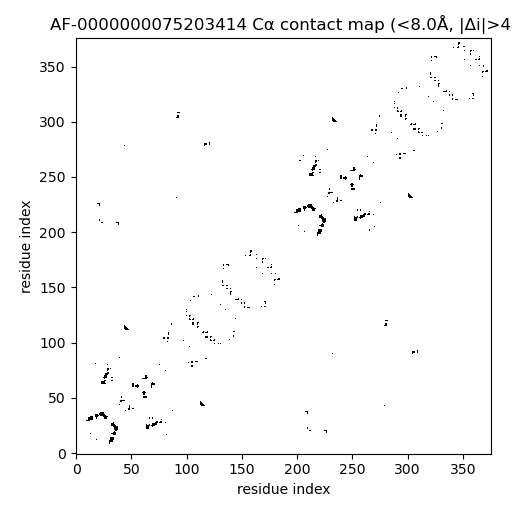E A N 1
ATOM 879 C CA . ILE A 1 106 ? -6.547 -11.547 -4.57 1 97.69 106 ILE A CA 1
ATOM 880 C C . ILE A 1 106 ? -6.664 -11.438 -6.09 1 97.69 106 ILE A C 1
ATOM 882 O O . ILE A 1 106 ? -7.371 -10.57 -6.605 1 97.69 106 ILE A O 1
ATOM 886 N N . LEU A 1 107 ? -6.027 -12.328 -6.805 1 98.12 107 LEU A N 1
ATOM 887 C CA . LEU A 1 107 ? -6.082 -12.344 -8.258 1 98.12 107 LEU A CA 1
ATOM 888 C C . LEU A 1 107 ? -7.512 -12.562 -8.75 1 98.12 107 LEU A C 1
ATOM 890 O O . LEU A 1 107 ? -7.988 -11.844 -9.625 1 98.12 107 LEU A O 1
ATOM 894 N N . LYS A 1 108 ? -8.156 -13.523 -8.148 1 98.25 108 LYS A N 1
ATOM 895 C CA . LYS A 1 108 ? -9.531 -13.859 -8.484 1 98.25 108 LYS A CA 1
ATOM 896 C C . LYS A 1 108 ? -10.445 -12.641 -8.352 1 98.25 108 LYS A C 1
ATOM 898 O O . LYS A 1 108 ? -11.156 -12.281 -9.289 1 98.25 108 LYS A O 1
ATOM 903 N N . LEU A 1 109 ? -10.375 -11.984 -7.254 1 98.25 109 LEU A N 1
ATOM 904 C CA . LEU A 1 109 ? -11.281 -10.875 -6.969 1 98.25 109 LEU A CA 1
ATOM 905 C C . LEU A 1 109 ? -10.891 -9.633 -7.773 1 98.25 109 LEU A C 1
ATOM 907 O O . LEU A 1 109 ? -11.758 -8.867 -8.195 1 98.25 109 LEU A O 1
ATOM 911 N N . ALA A 1 110 ? -9.555 -9.438 -7.977 1 97.88 110 ALA A N 1
ATOM 912 C CA . ALA A 1 110 ? -9.086 -8.328 -8.805 1 97.88 110 ALA A CA 1
ATOM 913 C C . ALA A 1 110 ? -9.586 -8.461 -10.234 1 97.88 110 ALA A C 1
ATOM 915 O O . ALA A 1 110 ? -9.953 -7.469 -10.867 1 97.88 110 ALA A O 1
ATOM 916 N N . ASP A 1 111 ? -9.57 -9.695 -10.719 1 97.69 111 ASP A N 1
ATOM 917 C CA . ASP A 1 111 ? -10.062 -9.961 -12.062 1 97.69 111 ASP A CA 1
ATOM 918 C C . ASP A 1 111 ? -11.578 -9.766 -12.141 1 97.69 111 ASP A C 1
ATOM 920 O O . ASP A 1 111 ? -12.078 -9.125 -13.062 1 97.69 111 ASP A O 1
ATOM 924 N N . ARG A 1 112 ? -12.273 -10.25 -11.156 1 97.31 112 ARG A N 1
ATOM 925 C CA . ARG A 1 112 ? -13.734 -10.188 -11.117 1 97.31 112 ARG A CA 1
ATOM 926 C C . ARG A 1 112 ? -14.219 -8.742 -11.094 1 97.31 112 ARG A C 1
ATOM 928 O O . ARG A 1 112 ? -15.18 -8.391 -11.781 1 97.31 112 ARG A O 1
ATOM 935 N N . TRP A 1 113 ? -13.562 -7.914 -10.336 1 97.44 113 TRP A N 1
ATOM 936 C CA . TRP A 1 113 ? -14.031 -6.547 -10.117 1 97.44 113 TRP A CA 1
ATOM 937 C C . TRP A 1 113 ? -13.188 -5.551 -10.906 1 97.44 113 TRP A C 1
ATOM 939 O O . TRP A 1 113 ? -13.258 -4.344 -10.672 1 97.44 113 TRP A O 1
ATOM 949 N N . CYS A 1 114 ? -12.258 -6.031 -11.781 1 96.56 114 CYS A N 1
ATOM 950 C CA . CYS A 1 114 ? -11.508 -5.227 -12.742 1 96.56 114 CYS A CA 1
ATOM 951 C C . CYS A 1 114 ? -10.578 -4.258 -12.023 1 96.56 114 CYS A C 1
ATOM 953 O O . CYS A 1 114 ? -10.609 -3.051 -12.281 1 96.56 114 CYS A O 1
ATOM 955 N N . PHE A 1 115 ? -9.773 -4.73 -11.195 1 96.81 115 PHE A N 1
ATOM 956 C CA . PHE A 1 115 ? -8.656 -4.008 -10.602 1 96.81 115 PHE A CA 1
ATOM 957 C C . PHE A 1 115 ? -7.352 -4.34 -11.32 1 96.81 115 PHE A C 1
ATOM 959 O O . PHE A 1 115 ? -6.621 -5.242 -10.906 1 96.81 115 PHE A O 1
ATOM 966 N N . PRO A 1 116 ? -6.992 -3.617 -12.289 1 95.94 116 PRO A N 1
ATOM 967 C CA . PRO A 1 116 ? -5.863 -4.027 -13.133 1 95.94 116 PRO A CA 1
ATOM 968 C C . PRO A 1 116 ? -4.531 -3.982 -12.383 1 95.94 116 PRO A C 1
ATOM 970 O O . PRO A 1 116 ? -3.699 -4.883 -12.547 1 95.94 116 PRO A O 1
ATOM 973 N N . GLU A 1 117 ? -4.336 -2.953 -11.609 1 95.06 117 GLU A N 1
ATOM 974 C CA . GLU A 1 117 ? -3.049 -2.834 -10.93 1 95.06 117 GLU A CA 1
ATOM 975 C C . GLU A 1 117 ? -2.918 -3.859 -9.805 1 95.06 117 GLU A C 1
ATOM 977 O O . GLU A 1 117 ? -1.825 -4.363 -9.539 1 95.06 117 GLU A O 1
ATOM 982 N N . VAL A 1 118 ? -3.992 -4.141 -9.125 1 95.44 118 VAL A N 1
ATOM 983 C CA . VAL A 1 118 ? -3.971 -5.184 -8.102 1 95.44 118 VAL A CA 1
ATOM 984 C C . VAL A 1 118 ? -3.734 -6.543 -8.75 1 95.44 118 VAL A C 1
ATOM 986 O O . VAL A 1 118 ? -3.012 -7.383 -8.211 1 95.44 118 VAL A O 1
ATOM 989 N N . LYS A 1 119 ? -4.387 -6.746 -9.898 1 96.5 119 LYS A N 1
ATOM 990 C CA . LYS A 1 119 ? -4.156 -7.973 -10.648 1 96.5 119 LYS A CA 1
ATOM 991 C C . LYS A 1 119 ? -2.684 -8.125 -11.023 1 96.5 119 LYS A C 1
ATOM 993 O O . LYS A 1 119 ? -2.09 -9.18 -10.812 1 96.5 119 LYS A O 1
ATOM 998 N N . ASN A 1 120 ? -2.127 -7.059 -11.508 1 94.75 120 ASN A N 1
ATOM 999 C CA . ASN A 1 120 ? -0.71 -7.066 -11.859 1 94.75 120 ASN A CA 1
ATOM 1000 C C . ASN A 1 120 ? 0.165 -7.359 -10.641 1 94.75 120 ASN A C 1
ATOM 1002 O O . ASN A 1 120 ? 1.149 -8.094 -10.742 1 94.75 120 ASN A O 1
ATOM 1006 N N . LEU A 1 121 ? -0.164 -6.766 -9.578 1 93.88 121 LEU A N 1
ATOM 1007 C CA . LEU A 1 121 ? 0.558 -7.016 -8.336 1 93.88 121 LEU A CA 1
ATOM 1008 C C . LEU A 1 121 ? 0.492 -8.492 -7.957 1 93.88 121 LEU A C 1
ATOM 1010 O O . LEU A 1 121 ? 1.513 -9.102 -7.629 1 93.88 121 LEU A O 1
ATOM 1014 N N . ALA A 1 122 ? -0.71 -9.039 -8 1 95.75 122 ALA A N 1
ATOM 1015 C CA . ALA A 1 122 ? -0.901 -10.445 -7.633 1 95.75 122 ALA A CA 1
ATOM 1016 C C . ALA A 1 122 ? -0.07 -11.359 -8.523 1 95.75 122 ALA A C 1
ATOM 1018 O O . ALA A 1 122 ? 0.581 -12.289 -8.031 1 95.75 122 ALA A O 1
ATOM 1019 N N . VAL A 1 123 ? -0.028 -11.047 -9.781 1 95.62 123 VAL A N 1
ATOM 1020 C CA . VAL A 1 123 ? 0.716 -11.859 -10.742 1 95.62 123 VAL A CA 1
ATOM 1021 C C . VAL A 1 123 ? 2.213 -11.742 -10.461 1 95.62 123 VAL A C 1
ATOM 1023 O O . VAL A 1 123 ? 2.922 -12.75 -10.43 1 95.62 123 VAL A O 1
ATOM 1026 N N . ARG A 1 124 ? 2.652 -10.555 -10.234 1 92.56 124 ARG A N 1
ATOM 1027 C CA . ARG A 1 124 ? 4.062 -10.328 -9.93 1 92.56 124 ARG A CA 1
ATOM 1028 C C . ARG A 1 124 ? 4.484 -11.117 -8.695 1 92.56 124 ARG A C 1
ATOM 1030 O O . ARG A 1 124 ? 5.562 -11.719 -8.672 1 92.56 124 ARG A O 1
ATOM 1037 N N . GLU A 1 125 ? 3.691 -11.117 -7.73 1 93.06 125 GLU A N 1
ATOM 1038 C CA . GLU A 1 125 ? 4.031 -11.812 -6.492 1 93.06 125 GLU A CA 1
ATOM 1039 C C . GLU A 1 125 ? 3.953 -13.328 -6.672 1 93.06 125 GLU A C 1
ATOM 1041 O O . GLU A 1 125 ? 4.781 -14.062 -6.129 1 93.06 125 GLU A O 1
ATOM 1046 N N . LEU A 1 126 ? 2.984 -13.75 -7.387 1 95.19 126 LEU A N 1
ATOM 1047 C CA . LEU A 1 126 ? 2.852 -15.18 -7.656 1 95.19 126 LEU A CA 1
ATOM 1048 C C . LEU A 1 126 ? 4.074 -15.703 -8.398 1 95.19 126 LEU A C 1
ATOM 1050 O O . LEU A 1 126 ? 4.508 -16.844 -8.164 1 95.19 126 LEU A O 1
ATOM 1054 N N . GLU A 1 127 ? 4.648 -14.891 -9.203 1 93.19 127 GLU A N 1
ATOM 1055 C CA . GLU A 1 127 ? 5.812 -15.289 -9.992 1 93.19 127 GLU A CA 1
ATOM 1056 C C . GLU A 1 127 ? 7.031 -15.508 -9.102 1 93.19 127 GLU A C 1
ATOM 1058 O O . GLU A 1 127 ? 7.961 -16.234 -9.477 1 93.19 127 GLU A O 1
ATOM 1063 N N . LYS A 1 128 ? 6.988 -14.922 -7.922 1 91.31 128 LYS A N 1
ATOM 1064 C CA . LYS A 1 128 ? 8.102 -15.062 -6.988 1 91.31 128 LYS A CA 1
ATOM 1065 C C . LYS A 1 128 ? 7.961 -16.328 -6.145 1 91.31 128 LYS A C 1
ATOM 1067 O O . LYS A 1 128 ? 8.906 -16.75 -5.473 1 91.31 128 LYS A O 1
ATOM 1072 N N . HIS A 1 129 ? 6.836 -16.969 -6.176 1 93.75 129 HIS A N 1
ATOM 1073 C CA . HIS A 1 129 ? 6.566 -18.125 -5.34 1 93.75 129 HIS A CA 1
ATOM 1074 C C . HIS A 1 129 ? 6.648 -19.422 -6.152 1 93.75 129 HIS A C 1
ATOM 1076 O O . HIS A 1 129 ? 6.273 -19.438 -7.328 1 93.75 129 HIS A O 1
ATOM 1082 N N . PRO A 1 130 ? 7.207 -20.422 -5.52 1 92.69 130 PRO A N 1
ATOM 1083 C CA . PRO A 1 130 ? 7.102 -21.719 -6.188 1 92.69 130 PRO A CA 1
ATOM 1084 C C . PRO A 1 130 ? 5.66 -22.219 -6.273 1 92.69 130 PRO A C 1
ATOM 1086 O O . PRO A 1 130 ? 4.906 -22.109 -5.305 1 92.69 130 PRO A O 1
ATOM 1089 N N . MET A 1 131 ? 5.297 -22.641 -7.469 1 91.81 131 MET A N 1
ATOM 1090 C CA . MET A 1 131 ? 3.967 -23.172 -7.754 1 91.81 131 MET A CA 1
ATOM 1091 C C . MET A 1 131 ? 4.027 -24.25 -8.836 1 91.81 131 MET A C 1
ATOM 1093 O O . MET A 1 131 ? 4.82 -24.156 -9.773 1 91.81 131 MET A O 1
ATOM 1097 N N . ASP A 1 132 ? 3.215 -25.266 -8.633 1 91.81 132 ASP A N 1
ATOM 1098 C CA . ASP A 1 132 ? 3.105 -26.312 -9.656 1 91.81 132 ASP A CA 1
ATOM 1099 C C . ASP A 1 132 ? 2.742 -25.703 -11.016 1 91.81 132 ASP A C 1
ATOM 1101 O O . ASP A 1 132 ? 1.889 -24.812 -11.094 1 91.81 132 ASP A O 1
ATOM 1105 N N . ASP A 1 133 ? 3.385 -26.234 -12.07 1 91 133 ASP A N 1
ATOM 1106 C CA . ASP A 1 133 ? 3.199 -25.656 -13.398 1 91 133 ASP A CA 1
ATOM 1107 C C . ASP A 1 133 ? 1.746 -25.781 -13.852 1 91 133 ASP A C 1
ATOM 1109 O O . ASP A 1 133 ? 1.183 -24.844 -14.422 1 91 133 ASP A O 1
ATOM 1113 N N . ILE A 1 134 ? 1.197 -26.844 -13.609 1 91.31 134 ILE A N 1
ATOM 1114 C CA . ILE A 1 134 ? -0.175 -27.062 -14.047 1 91.31 134 ILE A CA 1
ATOM 1115 C C . ILE A 1 134 ? -1.12 -26.141 -13.297 1 91.31 134 ILE A C 1
ATOM 1117 O O . ILE A 1 134 ? -1.994 -25.516 -13.906 1 91.31 134 ILE A O 1
ATOM 1121 N N . GLU A 1 135 ? -0.923 -26.062 -12.047 1 92.94 135 GLU A N 1
ATOM 1122 C CA . GLU A 1 135 ? -1.754 -25.172 -11.234 1 92.94 135 GLU A CA 1
ATOM 1123 C C . GLU A 1 135 ? -1.646 -23.719 -11.703 1 92.94 135 GLU A C 1
ATOM 1125 O O . GLU A 1 135 ? -2.652 -23.016 -11.789 1 92.94 135 GLU A O 1
ATOM 1130 N N . ARG A 1 136 ? -0.49 -23.312 -11.953 1 94.44 136 ARG A N 1
ATOM 1131 C CA . ARG A 1 136 ? -0.267 -21.938 -12.391 1 94.44 136 ARG A CA 1
ATOM 1132 C C . ARG A 1 136 ? -0.973 -21.672 -13.719 1 94.44 136 ARG A C 1
ATOM 1134 O O . ARG A 1 136 ? -1.586 -20.609 -13.891 1 94.44 136 ARG A O 1
ATOM 1141 N N . ILE A 1 137 ? -0.824 -22.609 -14.633 1 92.94 137 ILE A N 1
ATOM 1142 C CA . ILE A 1 137 ? -1.463 -22.453 -15.938 1 92.94 137 ILE A CA 1
ATOM 1143 C C . ILE A 1 137 ? -2.977 -22.344 -15.758 1 92.94 137 ILE A C 1
ATOM 1145 O O . ILE A 1 137 ? -3.615 -21.469 -16.328 1 92.94 137 ILE A O 1
ATOM 1149 N N . VAL A 1 138 ? -3.529 -23.188 -14.938 1 93.56 138 VAL A N 1
ATOM 1150 C CA . VAL A 1 138 ? -4.969 -23.219 -14.711 1 93.56 138 VAL A CA 1
ATOM 1151 C C . VAL A 1 138 ? -5.43 -21.891 -14.117 1 93.56 138 VAL A C 1
ATOM 1153 O O . VAL A 1 138 ? -6.398 -21.297 -14.586 1 93.56 138 VAL A O 1
ATOM 1156 N N . VAL A 1 139 ? -4.73 -21.438 -13.141 1 95.75 139 VAL A N 1
ATOM 1157 C CA . VAL A 1 139 ? -5.082 -20.219 -12.438 1 95.75 139 VAL A CA 1
ATOM 1158 C C . VAL A 1 139 ? -4.961 -19.016 -13.383 1 95.75 139 VAL A C 1
ATOM 1160 O O . VAL A 1 139 ? -5.863 -18.188 -13.453 1 95.75 139 VAL A O 1
ATOM 1163 N N . TYR A 1 140 ? -3.859 -18.922 -14.125 1 95.81 140 TYR A N 1
ATOM 1164 C CA . TYR A 1 140 ? -3.607 -17.797 -15.008 1 95.81 140 TYR A CA 1
ATOM 1165 C C . TYR A 1 140 ? -4.617 -17.766 -16.156 1 95.81 140 TYR A C 1
ATOM 1167 O O . TYR A 1 140 ? -5.035 -16.688 -16.594 1 95.81 140 TYR A O 1
ATOM 1175 N N . GLN A 1 141 ? -5.016 -18.891 -16.594 1 92.94 141 GLN A N 1
ATOM 1176 C CA . GLN A 1 141 ? -6.039 -18.969 -17.641 1 92.94 141 GLN A CA 1
ATOM 1177 C C . GLN A 1 141 ? -7.406 -18.562 -17.078 1 92.94 141 GLN A C 1
ATOM 1179 O O . GLN A 1 141 ? -8.141 -17.812 -17.719 1 92.94 141 GLN A O 1
ATOM 1184 N N . LYS A 1 142 ? -7.711 -19.078 -15.992 1 94.56 142 LYS A N 1
ATOM 1185 C CA . LYS A 1 142 ? -9.016 -18.828 -15.383 1 94.56 142 LYS A CA 1
ATOM 1186 C C . LYS A 1 142 ? -9.25 -17.344 -15.148 1 94.56 142 LYS A C 1
ATOM 1188 O O . LYS A 1 142 ? -10.359 -16.844 -15.336 1 94.56 142 LYS A O 1
ATOM 1193 N N . TYR A 1 143 ? -8.141 -16.688 -14.789 1 96.56 143 TYR A N 1
ATOM 1194 C CA . TYR A 1 143 ? -8.312 -15.281 -14.414 1 96.56 143 TYR A CA 1
ATOM 1195 C C . TYR A 1 143 ? -7.668 -14.359 -15.445 1 96.56 143 TYR A C 1
ATOM 1197 O O . TYR A 1 143 ? -7.238 -13.25 -15.117 1 96.56 143 TYR A O 1
ATOM 1205 N N . ASN A 1 144 ? -7.453 -14.859 -16.641 1 94.5 144 ASN A N 1
ATOM 1206 C CA . ASN A 1 144 ? -7.109 -14.086 -17.828 1 94.5 144 ASN A CA 1
ATOM 1207 C C . ASN A 1 144 ? -5.801 -13.328 -17.641 1 94.5 144 ASN A C 1
ATOM 1209 O O . ASN A 1 144 ? -5.727 -12.133 -17.938 1 94.5 144 ASN A O 1
ATOM 1213 N N . VAL A 1 145 ? -4.879 -13.969 -17.094 1 94.75 145 VAL A N 1
ATOM 1214 C CA . VAL A 1 145 ? -3.541 -13.398 -17 1 94.75 145 VAL A CA 1
ATOM 1215 C C . VAL A 1 145 ? -2.846 -13.453 -18.359 1 94.75 145 VAL A C 1
ATOM 1217 O O . VAL A 1 145 ? -3.189 -14.273 -19.203 1 94.75 145 VAL A O 1
ATOM 1220 N N . ASP A 1 146 ? -1.968 -12.547 -18.562 1 91.38 146 ASP A N 1
ATOM 1221 C CA . ASP A 1 146 ? -1.232 -12.453 -19.828 1 91.38 146 ASP A CA 1
ATOM 1222 C C . ASP A 1 146 ? -0.669 -13.82 -20.234 1 91.38 146 ASP A C 1
ATOM 1224 O O . ASP A 1 146 ? 0.108 -14.422 -19.484 1 91.38 146 ASP A O 1
ATOM 1228 N N . LYS A 1 147 ? -0.919 -14.188 -21.406 1 88.38 147 LYS A N 1
ATOM 1229 C CA . LYS A 1 147 ? -0.585 -15.516 -21.922 1 88.38 147 LYS A CA 1
ATOM 1230 C C . LYS A 1 147 ? 0.924 -15.68 -22.078 1 88.38 147 LYS A C 1
ATOM 1232 O O . LYS A 1 147 ? 1.444 -16.797 -22 1 88.38 147 LYS A O 1
ATOM 1237 N N . HIS A 1 148 ? 1.554 -14.625 -22.234 1 90.31 148 HIS A N 1
ATOM 1238 C CA . HIS A 1 148 ? 2.998 -14.688 -22.422 1 90.31 148 HIS A CA 1
ATOM 1239 C C . HIS A 1 148 ? 3.695 -15.211 -21.172 1 90.31 148 HIS A C 1
ATOM 1241 O O . HIS A 1 148 ? 4.773 -15.812 -21.266 1 90.31 148 HIS 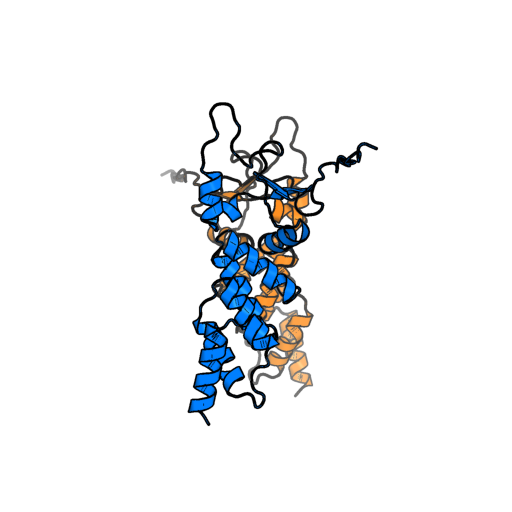A O 1
ATOM 1247 N N . LEU A 1 149 ? 3.047 -15.055 -20.109 1 90.62 149 LEU A N 1
ATOM 1248 C CA . LEU A 1 149 ? 3.637 -15.508 -18.859 1 90.62 149 LEU A CA 1
ATOM 1249 C C . LEU A 1 149 ? 3.529 -17.031 -18.719 1 90.62 149 LEU A C 1
ATOM 1251 O O . LEU A 1 149 ? 4.188 -17.625 -17.875 1 90.62 149 LEU A O 1
ATOM 1255 N N . LEU A 1 150 ? 2.797 -17.625 -19.641 1 90.25 150 LEU A N 1
ATOM 1256 C CA . LEU A 1 150 ? 2.568 -19.062 -19.547 1 90.25 150 LEU A CA 1
ATOM 1257 C C . LEU A 1 150 ? 3.559 -19.828 -20.422 1 90.25 150 LEU A C 1
ATOM 1259 O O . LEU A 1 150 ? 3.711 -21.031 -20.281 1 90.25 150 LEU A O 1
ATOM 1263 N N . ILE A 1 151 ? 4.207 -19.125 -21.281 1 88.75 151 ILE A N 1
ATOM 1264 C CA . ILE A 1 151 ? 5.066 -19.75 -22.281 1 88.75 151 ILE A CA 1
ATOM 1265 C C . ILE A 1 151 ? 6.133 -20.594 -21.594 1 88.75 151 ILE A C 1
ATOM 1267 O O . ILE A 1 151 ? 6.309 -21.781 -21.938 1 88.75 151 ILE A O 1
ATOM 1271 N N . PRO A 1 152 ? 6.789 -20.031 -20.609 1 90.12 152 PRO A N 1
ATOM 1272 C CA . PRO A 1 152 ? 7.805 -20.859 -19.953 1 90.12 152 PRO A CA 1
ATOM 1273 C C . PRO A 1 152 ? 7.211 -22.078 -19.266 1 90.12 152 PRO A C 1
ATOM 1275 O O . PRO A 1 152 ? 7.879 -23.109 -19.156 1 90.12 152 PRO A O 1
ATOM 1278 N N . ARG A 1 153 ? 6.059 -21.984 -18.797 1 90.19 153 ARG A N 1
ATOM 1279 C CA . ARG A 1 153 ? 5.418 -23.094 -18.109 1 90.19 153 ARG A CA 1
ATOM 1280 C C . ARG A 1 153 ? 5.008 -24.188 -19.094 1 90.19 153 ARG A C 1
ATOM 1282 O O . ARG A 1 153 ? 5.125 -25.375 -18.812 1 90.19 153 ARG A O 1
ATOM 1289 N N . TYR A 1 154 ? 4.531 -23.797 -20.25 1 89.94 154 TYR A N 1
ATOM 1290 C CA . TYR A 1 154 ? 4.234 -24.75 -21.312 1 89.94 154 TYR A CA 1
ATOM 1291 C C . TYR A 1 154 ? 5.488 -25.5 -21.734 1 89.94 154 TYR A C 1
ATOM 1293 O O . TYR A 1 154 ? 5.461 -26.719 -21.922 1 89.94 154 TYR A O 1
ATOM 1301 N N . ALA A 1 155 ? 6.5 -24.703 -21.891 1 90.25 155 ALA A N 1
ATOM 1302 C CA . ALA A 1 155 ? 7.773 -25.297 -22.297 1 90.25 155 ALA A CA 1
ATOM 1303 C C . ALA A 1 155 ? 8.25 -26.328 -21.281 1 90.25 155 ALA A C 1
ATOM 1305 O O . ALA A 1 155 ? 8.758 -27.391 -21.641 1 90.25 155 ALA A O 1
ATOM 1306 N N . ALA A 1 156 ? 8.055 -26.031 -20.078 1 90.12 156 ALA A N 1
ATOM 1307 C CA . ALA A 1 156 ? 8.461 -26.938 -19.016 1 90.12 156 ALA A CA 1
ATOM 1308 C C . ALA A 1 156 ? 7.66 -28.234 -19.047 1 90.12 156 ALA A C 1
ATOM 1310 O O . ALA A 1 156 ? 8.203 -29.312 -18.828 1 90.12 156 ALA A O 1
ATOM 1311 N N . LEU A 1 157 ? 6.426 -28.172 -19.281 1 89.5 157 LEU A N 1
ATOM 1312 C CA . LEU A 1 157 ? 5.562 -29.344 -19.359 1 89.5 157 LEU A CA 1
ATOM 1313 C C . LEU A 1 157 ? 5.926 -30.203 -20.562 1 89.5 157 LEU A C 1
ATOM 1315 O O . LEU A 1 157 ? 5.836 -31.422 -20.5 1 89.5 157 LEU A O 1
ATOM 1319 N N . CYS A 1 158 ? 6.32 -29.531 -21.562 1 88.56 158 CYS A N 1
ATOM 1320 C CA . CYS A 1 158 ? 6.715 -30.25 -22.781 1 88.56 158 CYS A CA 1
ATOM 1321 C C . CYS A 1 158 ? 8.047 -30.969 -22.578 1 88.56 158 CYS A C 1
ATOM 1323 O O . CYS A 1 158 ? 8.289 -32 -23.188 1 88.56 158 CYS A O 1
ATOM 1325 N N . ALA A 1 159 ? 8.828 -30.391 -21.734 1 87.62 159 ALA A N 1
ATOM 1326 C CA . ALA A 1 159 ? 10.172 -30.906 -21.531 1 87.62 159 ALA A CA 1
ATOM 1327 C C . ALA A 1 159 ? 10.188 -32.031 -20.484 1 87.62 159 ALA A C 1
ATOM 1329 O O . ALA A 1 159 ? 11.148 -32.781 -20.406 1 87.62 159 ALA A O 1
ATOM 1330 N N . ARG A 1 160 ? 9.133 -32.031 -19.766 1 86.12 160 ARG A N 1
ATOM 1331 C CA . ARG A 1 160 ? 9.133 -33.031 -18.688 1 86.12 160 ARG A CA 1
ATOM 1332 C C . ARG A 1 160 ? 9.016 -34.438 -19.25 1 86.12 160 ARG A C 1
ATOM 1334 O O . ARG A 1 160 ? 8.484 -34.656 -20.344 1 86.12 160 ARG A O 1
ATOM 1341 N N . THR A 1 161 ? 9.523 -35.469 -18.547 1 85.94 161 THR A N 1
ATOM 1342 C CA . THR A 1 161 ? 9.594 -36.844 -19 1 85.94 161 THR A CA 1
ATOM 1343 C C . THR A 1 161 ? 8.203 -37.469 -19 1 85.94 161 THR A C 1
ATOM 1345 O O . THR A 1 161 ? 7.836 -38.188 -19.938 1 85.94 161 THR A O 1
ATOM 1348 N N . GLU A 1 162 ? 7.43 -37.219 -18.047 1 87.19 162 GLU A N 1
ATOM 1349 C CA . GLU A 1 162 ? 6.113 -37.844 -17.891 1 87.19 162 GLU A CA 1
ATOM 1350 C C . GLU A 1 162 ? 5.078 -37.156 -18.781 1 87.19 162 GLU A C 1
ATOM 1352 O O . GLU A 1 162 ? 5.086 -35.906 -18.891 1 87.19 162 GLU A O 1
ATOM 1357 N N . THR A 1 163 ? 4.285 -37.875 -19.422 1 85.81 163 THR A N 1
ATOM 1358 C CA . THR A 1 163 ? 3.174 -37.312 -20.188 1 85.81 163 THR A CA 1
ATOM 1359 C C . THR A 1 163 ? 2.086 -36.812 -19.25 1 85.81 163 THR A C 1
ATOM 1361 O O . THR A 1 163 ? 2.115 -37.062 -18.047 1 85.81 163 THR A O 1
ATOM 1364 N N . LEU A 1 164 ? 1.182 -36.062 -19.828 1 87.75 164 LEU A N 1
ATOM 1365 C CA . LEU A 1 164 ? 0.074 -35.5 -19.047 1 87.75 164 LEU A CA 1
ATOM 1366 C C . LEU A 1 164 ? -0.852 -36.625 -18.562 1 87.75 164 LEU A C 1
ATOM 1368 O O . LEU A 1 164 ? -1.247 -37.5 -19.359 1 87.75 164 LEU A O 1
ATOM 1372 N N . SER A 1 165 ? -1.135 -36.656 -17.312 1 87.56 165 SER A N 1
ATOM 1373 C CA . SER A 1 165 ? -2.15 -37.594 -16.812 1 87.56 165 SER A CA 1
ATOM 1374 C C . SER A 1 165 ? -3.551 -37.125 -17.203 1 87.56 165 SER A C 1
ATOM 1376 O O . SER A 1 165 ? -3.736 -36 -17.672 1 87.56 165 SER A O 1
ATOM 1378 N N . LEU A 1 166 ? -4.543 -38.031 -17.062 1 87.62 166 LEU A N 1
ATOM 1379 C CA . LEU A 1 166 ? -5.926 -37.656 -17.344 1 87.62 166 LEU A CA 1
ATOM 1380 C C . LEU A 1 166 ? -6.391 -36.5 -16.453 1 87.62 166 LEU A C 1
ATOM 1382 O O . LEU A 1 166 ? -7.039 -35.562 -16.938 1 87.62 166 LEU A O 1
ATOM 1386 N N . ALA A 1 167 ? -6.004 -36.594 -15.281 1 89.38 167 ALA A N 1
ATOM 1387 C CA . ALA A 1 167 ? -6.387 -35.594 -14.305 1 89.38 167 ALA A CA 1
ATOM 1388 C C . ALA A 1 167 ? -5.789 -34.219 -14.672 1 89.38 167 ALA A C 1
ATOM 1390 O O . ALA A 1 167 ? -6.465 -33.219 -14.586 1 89.38 167 ALA A O 1
ATOM 1391 N N . GLU A 1 168 ? -4.551 -34.25 -15.078 1 90.88 168 GLU A N 1
ATOM 1392 C CA . GLU A 1 168 ? -3.879 -33 -15.477 1 90.88 168 GLU A CA 1
ATOM 1393 C C . GLU A 1 168 ? -4.508 -32.406 -16.734 1 90.88 168 GLU A C 1
ATOM 1395 O O . GLU A 1 168 ? -4.672 -31.188 -16.844 1 90.88 168 GLU A O 1
ATOM 1400 N N . GLY A 1 169 ? -4.867 -33.25 -17.656 1 89.81 169 GLY A N 1
ATOM 1401 C CA . GLY A 1 169 ? -5.512 -32.812 -18.875 1 89.81 169 GLY A CA 1
ATOM 1402 C C . GLY A 1 169 ? -6.852 -32.156 -18.641 1 89.81 169 GLY A C 1
ATOM 1403 O O . GLY A 1 169 ? -7.152 -31.109 -19.234 1 89.81 169 GLY A O 1
ATOM 1404 N N . ILE A 1 170 ? -7.52 -32.688 -17.766 1 88.06 170 ILE A N 1
ATOM 1405 C CA . ILE A 1 170 ? -8.828 -32.156 -17.422 1 88.06 170 ILE A CA 1
ATOM 1406 C C . ILE A 1 170 ? -8.664 -30.766 -16.797 1 88.06 170 ILE A C 1
ATOM 1408 O O . ILE A 1 170 ? -9.383 -29.828 -17.156 1 88.06 170 ILE A O 1
ATOM 1412 N N . ARG A 1 171 ? -7.738 -30.594 -15.953 1 90.06 171 ARG A N 1
ATOM 1413 C CA . ARG A 1 171 ? -7.496 -29.312 -15.281 1 90.06 171 ARG A CA 1
ATOM 1414 C C . ARG A 1 171 ? -7.055 -28.25 -16.281 1 90.06 171 ARG A C 1
ATOM 1416 O O . ARG A 1 171 ? -7.457 -27.078 -16.156 1 90.06 171 ARG A O 1
ATOM 1423 N N . LEU A 1 172 ? -6.285 -28.641 -17.281 1 90.94 172 LEU A N 1
ATOM 1424 C CA . LEU A 1 172 ? -5.723 -27.703 -18.234 1 90.94 172 LEU A CA 1
ATOM 1425 C C . LEU A 1 172 ? -6.758 -27.328 -19.297 1 90.94 172 LEU A C 1
ATOM 1427 O O . LEU A 1 172 ? -6.676 -26.234 -19.875 1 90.94 172 LEU A O 1
ATOM 1431 N N . GLY A 1 173 ? -7.691 -28.25 -19.469 1 89.56 173 GLY A N 1
ATOM 1432 C CA . GLY A 1 173 ? -8.609 -28.078 -20.578 1 89.56 173 GLY A CA 1
ATOM 1433 C C . GLY A 1 173 ? -8.125 -28.75 -21.859 1 89.56 173 GLY A C 1
ATOM 1434 O O . GLY A 1 173 ? -6.914 -28.859 -22.078 1 89.56 173 GLY A O 1
ATOM 1435 N N . MET A 1 174 ? -9 -29.031 -22.609 1 87.06 174 MET A N 1
ATOM 1436 C CA . MET A 1 174 ? -8.75 -29.828 -23.797 1 87.06 174 MET A CA 1
ATOM 1437 C C . MET A 1 174 ? -7.789 -29.109 -24.75 1 87.06 174 MET A C 1
ATOM 1439 O O . MET A 1 174 ? -6.824 -29.703 -25.234 1 87.06 174 MET A O 1
ATOM 1443 N N . GLU A 1 175 ? -8.055 -27.938 -24.953 1 88.31 175 GLU A N 1
ATOM 1444 C CA . GLU A 1 175 ? -7.242 -27.188 -25.906 1 88.31 175 GLU A CA 1
ATOM 1445 C C . GLU A 1 175 ? -5.785 -27.109 -25.453 1 88.31 175 GLU A C 1
ATOM 1447 O O . GLU A 1 175 ? -4.875 -27.406 -26.234 1 88.31 175 GLU A O 1
ATOM 1452 N N . THR A 1 176 ? -5.637 -26.812 -24.266 1 90 176 THR A N 1
ATOM 1453 C CA . THR A 1 176 ? -4.285 -26.688 -23.734 1 90 176 THR A CA 1
ATOM 1454 C C . THR A 1 176 ? -3.596 -28.047 -23.672 1 90 176 THR A C 1
ATOM 1456 O O . THR A 1 176 ? -2.424 -28.172 -24.031 1 90 176 THR A O 1
ATOM 1459 N N . ALA A 1 177 ? -4.246 -29.016 -23.281 1 88.75 177 ALA A N 1
ATOM 1460 C CA . ALA A 1 177 ? -3.697 -30.375 -23.203 1 88.75 177 ALA A CA 1
ATOM 1461 C C . ALA A 1 177 ? -3.254 -30.875 -24.562 1 88.75 177 ALA A C 1
ATOM 1463 O O . ALA A 1 177 ? -2.178 -31.469 -24.703 1 88.75 177 ALA A O 1
ATOM 1464 N N . LEU A 1 178 ? -4.059 -30.562 -25.516 1 87.06 178 LEU A N 1
ATOM 1465 C CA . LEU A 1 178 ? -3.756 -31.031 -26.859 1 87.06 178 LEU A CA 1
ATOM 1466 C C . LEU A 1 178 ? -2.547 -30.281 -27.438 1 87.06 178 LEU A C 1
ATOM 1468 O O . LEU A 1 178 ? -1.712 -30.891 -28.109 1 87.06 178 LEU A O 1
ATOM 1472 N N . ASN A 1 179 ? -2.486 -29.047 -27.172 1 87.06 179 ASN A N 1
ATOM 1473 C CA . ASN A 1 179 ? -1.353 -28.25 -27.656 1 87.06 179 ASN A CA 1
ATOM 1474 C C . ASN A 1 179 ? -0.038 -28.75 -27.047 1 87.06 179 ASN A C 1
ATOM 1476 O O . ASN A 1 179 ? 0.973 -28.828 -27.75 1 87.06 179 ASN A O 1
ATOM 1480 N N . ILE A 1 180 ? -0.053 -29.078 -25.891 1 88 180 ILE A N 1
ATOM 1481 C CA . ILE A 1 180 ? 1.136 -29.609 -25.219 1 88 180 ILE A CA 1
ATOM 1482 C C . ILE A 1 180 ? 1.5 -30.969 -25.797 1 88 180 ILE A C 1
ATOM 1484 O O . ILE A 1 180 ? 2.67 -31.234 -26.078 1 88 180 ILE A O 1
ATOM 1488 N N . ALA A 1 181 ? 0.497 -31.781 -25.969 1 85.12 181 ALA A N 1
ATOM 1489 C CA . ALA A 1 181 ? 0.722 -33.094 -26.531 1 85.12 181 ALA A CA 1
ATOM 1490 C C . ALA A 1 181 ? 1.348 -33 -27.922 1 85.12 181 ALA A C 1
ATOM 1492 O O . ALA A 1 181 ? 2.285 -33.75 -28.234 1 85.12 181 ALA A O 1
ATOM 1493 N N . ARG A 1 182 ? 0.801 -32.094 -28.672 1 85.38 182 ARG A N 1
ATOM 1494 C CA . ARG A 1 182 ? 1.319 -31.906 -30.016 1 85.38 182 ARG A CA 1
ATOM 1495 C C . ARG A 1 182 ? 2.764 -31.406 -29.984 1 85.38 182 ARG A C 1
ATOM 1497 O O . ARG A 1 182 ? 3.6 -31.875 -30.766 1 85.38 182 ARG A O 1
ATOM 1504 N N . ALA A 1 183 ? 2.984 -30.5 -29.172 1 86.25 183 ALA A N 1
ATOM 1505 C CA . ALA A 1 183 ? 4.328 -29.938 -29.062 1 86.25 183 ALA A CA 1
ATOM 1506 C C . ALA A 1 183 ? 5.332 -31 -28.609 1 86.25 183 ALA A C 1
ATOM 1508 O O . ALA A 1 183 ? 6.477 -31.016 -29.062 1 86.25 183 ALA A O 1
ATOM 1509 N N . ARG A 1 184 ? 4.941 -31.844 -27.75 1 83.25 184 ARG A N 1
ATOM 1510 C CA . ARG A 1 184 ? 5.785 -32.938 -27.266 1 83.25 184 ARG A CA 1
ATOM 1511 C C . ARG A 1 184 ? 6.098 -33.906 -28.391 1 83.25 184 ARG A C 1
ATOM 1513 O O . ARG A 1 184 ? 7.223 -34.406 -28.5 1 83.25 184 ARG A O 1
ATOM 1520 N N . GLU A 1 185 ? 5.129 -34.125 -29.172 1 82.62 185 GLU A N 1
ATOM 1521 C CA . GLU A 1 185 ? 5.309 -35.031 -30.297 1 82.62 185 GLU A CA 1
ATOM 1522 C C . GLU A 1 185 ? 6.305 -34.469 -31.297 1 82.62 185 GLU A C 1
ATOM 1524 O O . GLU A 1 185 ? 7.098 -35.219 -31.875 1 82.62 185 GLU A O 1
ATOM 1529 N N . CYS A 1 186 ? 6.211 -33.25 -31.5 1 83 186 CYS A N 1
ATOM 1530 C CA . CYS A 1 186 ? 7.082 -32.625 -32.469 1 83 186 CYS A CA 1
ATOM 1531 C C . CYS A 1 186 ? 8.516 -32.531 -31.969 1 83 186 CYS A C 1
ATOM 1533 O O . CYS A 1 186 ? 9.461 -32.531 -32.75 1 83 186 CYS A O 1
ATOM 1535 N N . ALA A 1 187 ? 8.688 -32.344 -30.734 1 75.81 187 ALA A N 1
ATOM 1536 C CA . ALA A 1 187 ? 10.008 -32.219 -30.141 1 75.81 187 ALA A CA 1
ATOM 1537 C C . ALA A 1 187 ? 10.703 -33.562 -30 1 75.81 187 ALA A C 1
ATOM 1539 O O . ALA A 1 187 ? 11.93 -33.625 -29.875 1 75.81 187 ALA A O 1
ATOM 1540 N N . ARG A 1 188 ? 9.977 -34.656 -30.047 1 66 188 ARG A N 1
ATOM 1541 C CA . ARG A 1 188 ? 10.586 -35.969 -29.922 1 66 188 ARG A CA 1
ATOM 1542 C C . ARG A 1 188 ? 10.523 -36.719 -31.234 1 66 188 ARG A C 1
ATOM 1544 O O . ARG A 1 188 ? 9.625 -36.5 -32.062 1 66 188 ARG A O 1
ATOM 1551 N N . MET B 1 1 ? 12.227 55.562 1.179 1 32.91 1 MET B N 1
ATOM 1552 C CA . MET B 1 1 ? 11.508 54.656 0.296 1 32.91 1 MET B CA 1
ATOM 1553 C C . MET B 1 1 ? 11.141 53.344 1.025 1 32.91 1 MET B C 1
ATOM 1555 O O . MET B 1 1 ? 12.023 52.625 1.506 1 32.91 1 MET B O 1
ATOM 1559 N N . ALA B 1 2 ? 9.938 53.25 1.676 1 40.16 2 ALA B N 1
ATOM 1560 C CA . ALA B 1 2 ? 9.445 52.125 2.482 1 40.16 2 ALA B CA 1
ATOM 1561 C C . ALA B 1 2 ? 9.422 50.844 1.674 1 40.16 2 ALA B C 1
ATOM 1563 O O . ALA B 1 2 ? 8.945 50.812 0.538 1 40.16 2 ALA B O 1
ATOM 1564 N N . SER B 1 3 ? 10.359 49.969 1.762 1 42.25 3 SER B N 1
ATOM 1565 C CA . SER B 1 3 ? 10.367 48.656 1.135 1 42.25 3 SER B CA 1
ATOM 1566 C C . SER B 1 3 ? 9.023 47.969 1.291 1 42.25 3 SER B C 1
ATOM 1568 O O . SER B 1 3 ? 8.57 47.719 2.412 1 42.25 3 SER B O 1
ATOM 1570 N N . GLN B 1 4 ? 7.965 48.312 0.514 1 39.78 4 GLN B N 1
ATOM 1571 C CA . GLN B 1 4 ? 6.676 47.656 0.411 1 39.78 4 GLN B CA 1
ATOM 1572 C C . GLN B 1 4 ? 6.848 46.125 0.374 1 39.78 4 GLN B C 1
ATOM 1574 O O . GLN B 1 4 ? 7.473 45.594 -0.543 1 39.78 4 GLN B O 1
ATOM 1579 N N . THR B 1 5 ? 7.16 45.5 1.46 1 42.03 5 THR B N 1
ATOM 1580 C CA . THR B 1 5 ? 7.031 44.031 1.538 1 42.03 5 THR B CA 1
ATOM 1581 C C . THR B 1 5 ? 5.809 43.562 0.759 1 42.03 5 THR B C 1
ATOM 1583 O O . THR B 1 5 ? 4.672 43.875 1.121 1 42.03 5 THR B O 1
ATOM 1586 N N . ASP B 1 6 ? 5.715 43.656 -0.557 1 40.62 6 ASP B N 1
ATOM 1587 C CA . ASP B 1 6 ? 4.73 43 -1.423 1 40.62 6 ASP B CA 1
ATOM 1588 C C . ASP B 1 6 ? 4.312 41.656 -0.864 1 40.62 6 ASP B C 1
ATOM 1590 O O . ASP B 1 6 ? 5.09 40.688 -0.903 1 40.62 6 ASP B O 1
ATOM 1594 N N . SER B 1 7 ? 3.732 41.5 0.261 1 45 7 SER B N 1
ATOM 1595 C CA . SER B 1 7 ? 3.041 40.312 0.737 1 45 7 SER B CA 1
ATOM 1596 C C . SER B 1 7 ? 2.234 39.656 -0.379 1 45 7 SER B C 1
ATOM 1598 O O . SER B 1 7 ? 1.132 40.094 -0.701 1 45 7 SER B O 1
ATOM 1600 N N . SER B 1 8 ? 2.684 39.344 -1.544 1 48.5 8 SER B N 1
ATOM 1601 C CA . SER B 1 8 ? 1.97 38.625 -2.584 1 48.5 8 SER B CA 1
ATOM 1602 C C . SER B 1 8 ? 1.03 37.594 -1.983 1 48.5 8 SER B C 1
ATOM 1604 O O . SER B 1 8 ? 1.446 36.75 -1.159 1 48.5 8 SER B O 1
ATOM 1606 N N . PHE B 1 9 ? -0.208 37.844 -1.717 1 53.97 9 PHE B N 1
ATOM 1607 C CA . PHE B 1 9 ? -1.315 36.969 -1.312 1 53.97 9 PHE B CA 1
ATOM 1608 C C . PHE B 1 9 ? -1.239 35.625 -2.016 1 53.97 9 PHE B C 1
ATOM 1610 O O . PHE B 1 9 ? -1.461 35.531 -3.225 1 53.97 9 PHE B O 1
ATOM 1617 N N . ILE B 1 10 ? -0.299 34.844 -1.744 1 64.12 10 ILE B N 1
ATOM 1618 C CA . ILE B 1 10 ? -0.237 33.5 -2.34 1 64.12 10 ILE B CA 1
ATOM 1619 C C . ILE B 1 10 ? -1.527 32.75 -2.039 1 64.12 10 ILE B C 1
ATOM 1621 O O . ILE B 1 10 ? -1.844 32.469 -0.876 1 64.12 10 ILE B O 1
ATOM 1625 N N . ALA B 1 11 ? -2.473 32.719 -2.943 1 80.62 11 ALA B N 1
ATOM 1626 C CA . ALA B 1 11 ? -3.771 32.062 -2.904 1 80.62 11 ALA B CA 1
ATOM 1627 C C . ALA B 1 11 ? -3.623 30.578 -2.533 1 80.62 11 ALA B C 1
ATOM 1629 O O . ALA B 1 11 ? -2.75 29.891 -3.062 1 80.62 11 ALA B O 1
ATOM 1630 N N . LEU B 1 12 ? -4.25 30.219 -1.471 1 89.38 12 LEU B N 1
ATOM 1631 C CA . LEU B 1 12 ? -4.32 28.828 -1.055 1 89.38 12 LEU B CA 1
ATOM 1632 C C . LEU B 1 12 ? -4.91 27.953 -2.16 1 89.38 12 LEU B C 1
ATOM 1634 O O . LEU B 1 12 ? -5.855 28.375 -2.84 1 89.38 12 LEU B O 1
ATOM 1638 N N . ARG B 1 13 ? -4.176 26.906 -2.443 1 94.94 13 ARG B N 1
ATOM 1639 C CA . ARG B 1 13 ? -4.59 26 -3.51 1 94.94 13 ARG B CA 1
ATOM 1640 C C . ARG B 1 13 ? -4.777 24.578 -2.982 1 94.94 13 ARG B C 1
ATOM 1642 O O . ARG B 1 13 ? -4.254 24.234 -1.921 1 94.94 13 ARG B O 1
ATOM 1649 N N . HIS B 1 14 ? -5.559 23.875 -3.709 1 96.25 14 HIS B N 1
ATOM 1650 C CA . HIS B 1 14 ? -5.68 22.453 -3.455 1 96.25 14 HIS B CA 1
ATOM 1651 C C . HIS B 1 14 ? -4.574 21.672 -4.156 1 96.25 14 HIS B C 1
ATOM 1653 O O . HIS B 1 14 ? -4.227 21.969 -5.305 1 96.25 14 HIS B O 1
ATOM 1659 N N . HIS B 1 15 ? -3.979 20.781 -3.459 1 96.31 15 HIS B N 1
ATOM 1660 C CA . HIS B 1 15 ? -2.996 19.938 -4.129 1 96.31 15 HIS B CA 1
ATOM 1661 C C . HIS B 1 15 ? -3.639 19.141 -5.25 1 96.31 15 HIS B C 1
ATOM 1663 O O . HIS B 1 15 ? -4.75 18.625 -5.098 1 96.31 15 HIS B O 1
ATOM 1669 N N . ASP B 1 16 ? -2.992 19.016 -6.324 1 94.19 16 ASP B N 1
ATOM 1670 C CA . ASP B 1 16 ? -3.553 18.438 -7.543 1 94.19 16 ASP B CA 1
ATOM 1671 C C . ASP B 1 16 ? -3.863 16.953 -7.359 1 94.19 16 ASP B C 1
ATOM 1673 O O . ASP B 1 16 ? -4.902 16.469 -7.812 1 94.19 16 ASP B O 1
ATOM 1677 N N . GLU B 1 17 ? -3.016 16.25 -6.641 1 94.69 17 GLU B N 1
ATOM 1678 C CA . GLU B 1 17 ? -3.125 14.805 -6.57 1 94.69 17 GLU B CA 1
ATOM 1679 C C . GLU B 1 17 ? -3.766 14.359 -5.258 1 94.69 17 GLU B C 1
ATOM 1681 O O . GLU B 1 17 ? -4.469 13.344 -5.219 1 94.69 17 GLU B O 1
ATOM 1686 N N . TYR B 1 18 ? -3.449 15.141 -4.219 1 97.31 18 TYR B N 1
ATOM 1687 C CA . TYR B 1 18 ? -3.811 14.609 -2.91 1 97.31 18 TYR B CA 1
ATOM 1688 C C . TYR B 1 18 ? -4.848 15.492 -2.227 1 97.31 18 TYR B C 1
ATOM 1690 O O . TYR B 1 18 ? -4.715 15.805 -1.042 1 97.31 18 TYR B O 1
ATOM 1698 N N . HIS B 1 19 ? -5.727 15.992 -2.943 1 97.38 19 HIS B N 1
ATOM 1699 C CA . HIS B 1 19 ? -6.984 16.531 -2.441 1 97.38 19 HIS B CA 1
ATOM 1700 C C . HIS B 1 19 ? -8.156 15.617 -2.785 1 97.38 19 HIS B C 1
ATOM 1702 O O . HIS B 1 19 ? -8.93 15.906 -3.701 1 97.38 19 HIS B O 1
ATOM 1708 N N . LEU B 1 20 ? -8.297 14.656 -1.936 1 96.56 20 LEU B N 1
ATOM 1709 C CA . LEU B 1 20 ? -9.148 13.508 -2.244 1 96.56 20 LEU B CA 1
ATOM 1710 C C . LEU B 1 20 ? -10.594 13.773 -1.831 1 96.56 20 LEU B C 1
ATOM 1712 O O . LEU B 1 20 ? -10.844 14.289 -0.739 1 96.56 20 LEU B O 1
ATOM 1716 N N . SER B 1 21 ? -11.633 13.578 -2.588 1 89.5 21 SER B N 1
ATOM 1717 C CA . SER B 1 21 ? -13.047 13.789 -2.297 1 89.5 21 SER B CA 1
ATOM 1718 C C . SER B 1 21 ? -13.492 12.969 -1.091 1 89.5 21 SER B C 1
ATOM 1720 O O . SER B 1 21 ? -14.242 13.453 -0.243 1 89.5 21 SER B O 1
ATOM 1722 N N . GLY B 1 22 ? -12.953 11.984 -0.668 1 91.75 22 GLY B N 1
ATOM 1723 C CA . GLY B 1 22 ? -13.305 11.109 0.441 1 91.75 22 GLY B CA 1
ATOM 1724 C C . GLY B 1 22 ? -12.336 11.211 1.605 1 91.75 22 GLY B C 1
ATOM 1725 O O . GLY B 1 22 ? -12.477 10.5 2.602 1 91.75 22 GLY B O 1
ATOM 1726 N N . GLY B 1 23 ? -11.516 12.109 1.551 1 96.12 23 GLY B N 1
ATOM 1727 C CA . GLY B 1 23 ? -10.586 12.328 2.648 1 96.12 23 GLY B CA 1
ATOM 1728 C C . GLY B 1 23 ? -11.227 13.008 3.844 1 96.12 23 GLY B C 1
ATOM 1729 O O . GLY B 1 23 ? -12.188 13.766 3.693 1 96.12 23 GLY B O 1
ATOM 1730 N N . ASP B 1 24 ? -10.703 12.703 5.07 1 96.38 24 ASP B N 1
ATOM 1731 C CA . ASP B 1 24 ? -11.266 13.273 6.289 1 96.38 24 ASP B CA 1
ATOM 1732 C C . ASP B 1 24 ? -10.18 13.914 7.152 1 96.38 24 ASP B C 1
ATOM 1734 O O . ASP B 1 24 ? -10.398 14.188 8.336 1 96.38 24 ASP B O 1
ATOM 1738 N N . LEU B 1 25 ? -9.055 14.086 6.609 1 97.38 25 LEU B N 1
ATOM 1739 C CA . LEU B 1 25 ? -7.945 14.75 7.281 1 97.38 25 LEU B CA 1
ATOM 1740 C C . LEU B 1 25 ? -7.336 15.82 6.391 1 97.38 25 LEU B C 1
ATOM 1742 O O . LEU B 1 25 ? -6.961 15.555 5.246 1 97.38 25 LEU B O 1
ATOM 1746 N N . TYR B 1 26 ? -7.258 17 6.906 1 97.62 26 TYR B N 1
ATOM 1747 C CA . TYR B 1 26 ? -6.828 18.141 6.125 1 97.62 26 TYR B CA 1
ATOM 1748 C C . TYR B 1 26 ? -5.48 18.656 6.609 1 97.62 26 TYR B C 1
ATOM 1750 O O . TYR B 1 26 ? -5.281 18.875 7.809 1 97.62 26 TYR B O 1
ATOM 1758 N N . PHE B 1 27 ? -4.562 18.844 5.73 1 98.06 27 PHE B N 1
ATOM 1759 C CA . PHE B 1 27 ? -3.254 19.422 6 1 98.06 27 PHE B CA 1
ATOM 1760 C C . PHE B 1 27 ? -3.033 20.672 5.156 1 98.06 27 PHE B C 1
ATOM 1762 O O . PHE B 1 27 ? -3.572 20.781 4.055 1 98.06 27 PHE B O 1
ATOM 1769 N N . LEU B 1 28 ? -2.309 21.562 5.695 1 97.88 28 LEU B N 1
ATOM 1770 C CA . LEU B 1 28 ? -1.826 22.719 4.949 1 97.88 28 LEU B CA 1
ATOM 1771 C C . LEU B 1 28 ? -0.302 22.734 4.914 1 97.88 28 LEU B C 1
ATOM 1773 O O . LEU B 1 28 ? 0.348 22.766 5.961 1 97.88 28 LEU B O 1
ATOM 1777 N N . VAL B 1 29 ? 0.223 22.609 3.783 1 98 29 VAL B N 1
ATOM 1778 C CA . VAL B 1 29 ? 1.662 22.688 3.555 1 98 29 VAL B CA 1
ATOM 1779 C C . VAL B 1 29 ? 1.977 23.859 2.631 1 98 29 VAL B C 1
ATOM 1781 O O . VAL B 1 29 ? 1.674 23.812 1.437 1 98 29 VAL B O 1
ATOM 1784 N N . GLU B 1 30 ? 2.621 24.844 3.211 1 96.62 30 GLU B N 1
ATOM 1785 C CA . GLU B 1 30 ? 2.83 26.094 2.494 1 96.62 30 GLU B CA 1
ATOM 1786 C C . GLU B 1 30 ? 1.512 26.641 1.959 1 96.62 30 GLU B C 1
ATOM 1788 O O . GLU B 1 30 ? 0.605 26.969 2.732 1 96.62 30 GLU B O 1
ATOM 1793 N N . GLN B 1 31 ? 1.232 26.562 0.698 1 95.5 31 GLN B N 1
ATOM 1794 C CA . GLN B 1 31 ? 0.008 27.156 0.165 1 95.5 31 GLN B CA 1
ATOM 1795 C C . GLN B 1 31 ? -0.936 26.078 -0.359 1 95.5 31 GLN B C 1
ATOM 1797 O O . GLN B 1 31 ? -1.944 26.375 -0.999 1 95.5 31 GLN B O 1
ATOM 1802 N N . TYR B 1 32 ? -0.644 24.844 -0.094 1 97.44 32 TYR B N 1
ATOM 1803 C CA . TYR B 1 32 ? -1.435 23.766 -0.672 1 97.44 32 TYR B CA 1
ATOM 1804 C C . TYR B 1 32 ? -2.211 23.016 0.406 1 97.44 32 TYR B C 1
ATOM 1806 O O . TYR B 1 32 ? -1.634 22.578 1.402 1 97.44 32 TYR B O 1
ATOM 1814 N N . HIS B 1 33 ? -3.5 22.844 0.187 1 97.69 33 HIS B N 1
ATOM 1815 C CA . HIS B 1 33 ? -4.359 22.016 1.026 1 97.69 33 HIS B CA 1
ATOM 1816 C C . HIS B 1 33 ? -4.328 20.562 0.581 1 97.69 33 HIS B C 1
ATOM 1818 O O . HIS B 1 33 ? -4.539 20.266 -0.597 1 97.69 33 HIS B O 1
ATOM 1824 N N . PHE B 1 34 ? -4.02 19.75 1.464 1 98.5 34 PHE B N 1
ATOM 1825 C CA . PHE B 1 34 ? -4.129 18.312 1.275 1 98.5 34 PHE B CA 1
ATOM 1826 C C . PHE B 1 34 ? -5.348 17.766 2.008 1 98.5 34 PHE B C 1
ATOM 1828 O O . PHE B 1 34 ? -5.68 18.219 3.104 1 98.5 34 PHE B O 1
ATOM 1835 N N . ARG B 1 35 ? -6.008 16.891 1.401 1 98.31 35 ARG B N 1
ATOM 1836 C CA . ARG B 1 35 ? -7.141 16.156 1.965 1 98.31 35 ARG B CA 1
ATOM 1837 C C . ARG B 1 35 ? -6.977 14.656 1.777 1 98.31 35 ARG B C 1
ATOM 1839 O O . ARG B 1 35 ? -7.082 14.148 0.659 1 98.31 35 ARG B O 1
ATOM 1846 N N . VAL B 1 36 ? -6.672 13.977 2.859 1 98.12 36 VAL B N 1
ATOM 1847 C CA . VAL B 1 36 ? -6.328 12.562 2.768 1 98.12 36 VAL B CA 1
ATOM 1848 C C . VAL B 1 36 ? -7.078 11.781 3.842 1 98.12 36 VAL B C 1
ATOM 1850 O O . VAL B 1 36 ? -7.977 12.312 4.5 1 98.12 36 VAL B O 1
ATOM 1853 N N . HIS B 1 37 ? -6.859 10.523 3.955 1 97.5 37 HIS B N 1
ATOM 1854 C CA . HIS B 1 37 ? -7.602 9.68 4.887 1 97.5 37 HIS B CA 1
ATOM 1855 C C . HIS B 1 37 ? -6.926 9.641 6.254 1 97.5 37 HIS B C 1
ATOM 1857 O O . HIS B 1 37 ? -5.754 9.273 6.359 1 97.5 37 HIS B O 1
ATOM 1863 N N . ARG B 1 38 ? -7.617 9.938 7.254 1 96.56 38 ARG B N 1
ATOM 1864 C CA . ARG B 1 38 ? -7.168 9.992 8.641 1 96.56 38 ARG B CA 1
ATOM 1865 C C . ARG B 1 38 ? -6.668 8.625 9.109 1 96.56 38 ARG B C 1
ATOM 1867 O O . ARG B 1 38 ? -5.727 8.539 9.898 1 96.56 38 ARG B O 1
ATOM 1874 N N . TYR B 1 39 ? -7.16 7.602 8.609 1 96.19 39 TYR B N 1
ATOM 1875 C CA . TYR B 1 39 ? -6.934 6.211 8.992 1 96.19 39 TYR B CA 1
ATOM 1876 C C . TYR B 1 39 ? -5.441 5.895 9.016 1 96.19 39 TYR B C 1
ATOM 1878 O O . TYR B 1 39 ? -4.93 5.371 10.008 1 96.19 39 TYR B O 1
ATOM 1886 N N . PHE B 1 40 ? -4.738 6.258 8.023 1 95.81 40 PHE B N 1
ATOM 1887 C CA . PHE B 1 40 ? -3.336 5.883 7.875 1 95.81 40 PHE B CA 1
ATOM 1888 C C . PHE B 1 40 ? -2.475 6.602 8.906 1 95.81 40 PHE B C 1
ATOM 1890 O O . PHE B 1 40 ? -1.51 6.031 9.422 1 95.81 40 PHE B O 1
ATOM 1897 N N . PHE B 1 41 ? -2.838 7.773 9.242 1 96.38 41 PHE B N 1
ATOM 1898 C CA . PHE B 1 41 ? -2.066 8.586 10.18 1 96.38 41 PHE B CA 1
ATOM 1899 C C . PHE B 1 41 ? -2.336 8.156 11.617 1 96.38 41 PHE B C 1
ATOM 1901 O O . PHE B 1 41 ? -1.406 8.039 12.422 1 96.38 41 PHE B O 1
ATOM 1908 N N . GLU B 1 42 ? -3.557 7.867 11.875 1 94.25 42 GLU B N 1
ATOM 1909 C CA . GLU B 1 42 ? -3.92 7.457 13.234 1 94.25 42 GLU B CA 1
ATOM 1910 C C . GLU B 1 42 ? -3.42 6.047 13.531 1 94.25 42 GLU B C 1
ATOM 1912 O O . GLU B 1 42 ? -3.023 5.754 14.664 1 94.25 42 GLU B O 1
ATOM 1917 N N . ARG B 1 43 ? -3.479 5.211 12.602 1 92.31 43 ARG B N 1
ATOM 1918 C CA . ARG B 1 43 ? -3.102 3.816 12.805 1 92.31 43 ARG B CA 1
ATOM 1919 C C . ARG B 1 43 ? -1.594 3.676 12.984 1 92.31 43 ARG B C 1
ATOM 1921 O O . ARG B 1 43 ? -1.131 2.891 13.812 1 92.31 43 ARG B O 1
ATOM 1928 N N . GLU B 1 44 ? -0.867 4.461 12.281 1 93 44 GLU B N 1
ATOM 1929 C CA . GLU B 1 44 ? 0.549 4.129 12.148 1 93 44 GLU B CA 1
ATOM 1930 C C . GLU B 1 44 ? 1.421 5.129 12.906 1 93 44 GLU B C 1
ATOM 1932 O O . GLU B 1 44 ? 2.562 4.82 13.258 1 93 44 GLU B O 1
ATOM 1937 N N . SER B 1 45 ? 0.959 6.254 13.125 1 96.12 45 SER B N 1
ATOM 1938 C CA . SER B 1 45 ? 1.793 7.305 13.703 1 96.12 45 SER B CA 1
ATOM 1939 C C . SER B 1 45 ? 1.345 7.648 15.117 1 96.12 45 SER B C 1
ATOM 1941 O O . SER B 1 45 ? 0.256 8.195 15.312 1 96.12 45 SER B O 1
ATOM 1943 N N . ALA B 1 46 ? 2.221 7.48 16.094 1 93.44 46 ALA B N 1
ATOM 1944 C CA . ALA B 1 46 ? 1.927 7.891 17.469 1 93.44 46 ALA B CA 1
ATOM 1945 C C . ALA B 1 46 ? 1.786 9.406 17.562 1 93.44 46 ALA B C 1
ATOM 1947 O O . ALA B 1 46 ? 0.941 9.906 18.312 1 93.44 46 ALA B O 1
ATOM 1948 N N . PHE B 1 47 ? 2.594 10.047 16.812 1 95 47 PHE B N 1
ATOM 1949 C CA . PHE B 1 47 ? 2.572 11.508 16.781 1 95 47 PHE B CA 1
ATOM 1950 C C . PHE B 1 47 ? 1.207 12.023 16.344 1 95 47 PHE B C 1
ATOM 1952 O O . PHE B 1 47 ? 0.577 12.805 17.062 1 95 47 PHE B O 1
ATOM 1959 N N . PHE B 1 48 ? 0.712 11.547 15.258 1 95.38 48 PHE B N 1
ATOM 1960 C CA . PHE B 1 48 ? -0.556 12.039 14.727 1 95.38 48 PHE B CA 1
ATOM 1961 C C . PHE B 1 48 ? -1.727 11.484 15.531 1 95.38 48 PHE B C 1
ATOM 1963 O O . PHE B 1 48 ? -2.75 12.148 15.688 1 95.38 48 PHE B O 1
ATOM 1970 N N . LYS B 1 49 ? -1.601 10.273 15.984 1 94.12 49 LYS B N 1
ATOM 1971 C CA . LYS B 1 49 ? -2.645 9.727 16.844 1 94.12 49 LYS B CA 1
ATOM 1972 C C . LYS B 1 49 ? -2.916 10.648 18.031 1 94.12 49 LYS B C 1
ATOM 1974 O O . LYS B 1 49 ? -4.074 10.906 18.375 1 94.12 49 LYS B O 1
ATOM 1979 N N . HIS B 1 50 ? -1.848 11.133 18.609 1 92.81 50 HIS B N 1
ATOM 1980 C CA . HIS B 1 50 ? -1.958 12.047 19.75 1 92.81 50 HIS B CA 1
ATOM 1981 C C . HIS B 1 50 ? -2.504 13.398 19.312 1 92.81 50 HIS B C 1
ATOM 1983 O O . HIS B 1 50 ? -3.387 13.961 19.969 1 92.81 50 HIS B O 1
ATOM 1989 N N . GLN B 1 51 ? -2.012 13.883 18.219 1 90.62 51 GLN B N 1
ATOM 1990 C CA . GLN B 1 51 ? -2.412 15.195 17.719 1 90.62 51 GLN B CA 1
ATOM 1991 C C . GLN B 1 51 ? -3.898 15.219 17.375 1 90.62 51 GLN B C 1
ATOM 1993 O O . GLN B 1 51 ? -4.59 16.203 17.656 1 90.62 51 GLN B O 1
ATOM 1998 N N . LEU B 1 52 ? -4.391 14.133 16.828 1 91.44 52 LEU B N 1
ATOM 1999 C CA . LEU B 1 52 ? -5.77 14.062 16.344 1 91.44 52 LEU B CA 1
ATOM 2000 C C . LEU B 1 52 ? -6.727 13.734 17.484 1 91.44 52 LEU B C 1
ATOM 2002 O O . LEU B 1 52 ? -7.938 13.945 17.359 1 91.44 52 LEU B O 1
ATOM 2006 N N . ALA B 1 53 ? -6.238 13.164 18.516 1 87.69 53 ALA B N 1
ATOM 2007 C CA . ALA B 1 53 ? -7.055 12.836 19.672 1 87.69 53 ALA B CA 1
ATOM 2008 C C . ALA B 1 53 ? -7.266 14.055 20.562 1 87.69 53 ALA B C 1
ATOM 2010 O O . ALA B 1 53 ? -8.141 14.055 21.438 1 87.69 53 ALA B O 1
ATOM 2011 N N . THR B 1 54 ? -6.473 15.016 20.344 1 84.44 54 THR B N 1
ATOM 2012 C CA . THR B 1 54 ? -6.574 16.219 21.172 1 84.44 54 THR B CA 1
ATOM 2013 C C . THR B 1 54 ? -7.922 16.906 20.953 1 84.44 54 THR B C 1
ATOM 2015 O O . THR B 1 54 ? -8.289 17.219 19.812 1 84.44 54 THR B O 1
ATOM 2018 N N . PRO B 1 55 ? -8.695 16.938 22 1 81.5 55 PRO B N 1
ATOM 2019 C CA . PRO B 1 55 ? -10.016 17.562 21.875 1 81.5 55 PRO B CA 1
ATOM 2020 C C . PRO B 1 55 ? -9.922 19.031 21.453 1 81.5 55 PRO B C 1
ATOM 2022 O O . PRO B 1 55 ? -8.93 19.688 21.734 1 81.5 55 PRO B O 1
ATOM 2025 N N . ALA B 1 56 ? -10.844 19.359 20.641 1 78 56 ALA B N 1
ATOM 2026 C CA . ALA B 1 56 ? -10.922 20.766 20.25 1 78 56 ALA B CA 1
ATOM 2027 C C . ALA B 1 56 ? -11.266 21.641 21.453 1 78 56 ALA B C 1
ATOM 2029 O O . ALA B 1 56 ? -11.898 21.188 22.406 1 78 56 ALA B O 1
ATOM 2030 N N . SER B 1 57 ? -10.633 22.766 21.406 1 77.88 57 SER B N 1
ATOM 2031 C CA . SER B 1 57 ? -11.07 23.75 22.391 1 77.88 57 SER B CA 1
ATOM 2032 C C . SER B 1 57 ? -12.57 24.016 22.281 1 77.88 57 SER B C 1
ATOM 2034 O O . SER B 1 57 ? -13.156 23.844 21.219 1 77.88 57 SER B O 1
ATOM 2036 N N . PRO B 1 58 ? -13.242 24.266 23.391 1 80.5 58 PRO B N 1
ATOM 2037 C CA . PRO B 1 58 ? -14.68 24.547 23.344 1 80.5 58 PRO B CA 1
ATOM 2038 C C . PRO B 1 58 ? -15.039 25.547 22.234 1 80.5 58 PRO B C 1
ATOM 2040 O O . PRO B 1 58 ? -14.398 26.594 22.109 1 80.5 58 PRO B O 1
ATOM 2043 N N . GLY B 1 59 ? -15.906 25.172 21.297 1 78.88 59 GLY B N 1
ATOM 2044 C CA . GLY B 1 59 ? -16.375 26.031 20.219 1 78.88 59 GLY B CA 1
ATOM 2045 C C . GLY B 1 59 ? -15.586 25.859 18.938 1 78.88 59 GLY B C 1
ATOM 2046 O O . GLY B 1 59 ? -15.914 26.453 17.906 1 78.88 59 GLY B O 1
ATOM 2047 N N . GLU B 1 60 ? -14.43 25.156 19.109 1 77.38 60 GLU B N 1
ATOM 2048 C CA . GLU B 1 60 ? -13.594 25 17.922 1 77.38 60 GLU B CA 1
ATOM 2049 C C . GLU B 1 60 ? -13.734 23.609 17.328 1 77.38 60 GLU B C 1
ATOM 2051 O O . GLU B 1 60 ? -14.117 22.65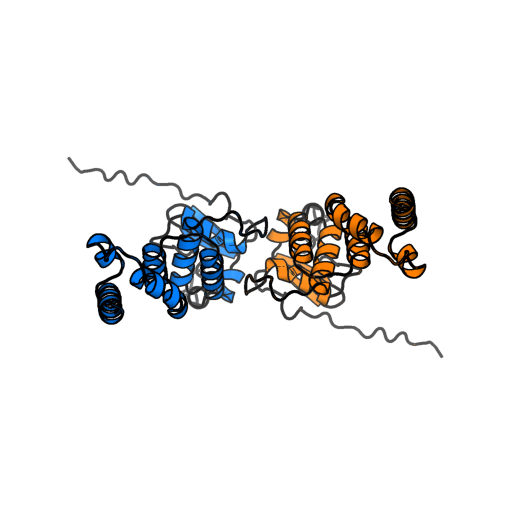6 18.016 1 77.38 60 GLU B O 1
ATOM 2056 N N . ASP B 1 61 ? -13.633 23.562 16.094 1 83.88 61 ASP B N 1
ATOM 2057 C CA . ASP B 1 61 ? -13.633 22.266 15.414 1 83.88 61 ASP B CA 1
ATOM 2058 C C . ASP B 1 61 ? -12.32 21.531 15.648 1 83.88 61 ASP B C 1
ATOM 2060 O O . ASP B 1 61 ? -11.281 22.156 15.883 1 83.88 61 ASP B O 1
ATOM 2064 N N . ARG B 1 62 ? -12.43 20.281 15.758 1 87.62 62 ARG B N 1
ATOM 2065 C CA . ARG B 1 62 ? -11.234 19.453 15.914 1 87.62 62 ARG B CA 1
ATOM 2066 C C . ARG B 1 62 ? -10.242 19.703 14.781 1 87.62 62 ARG B C 1
ATOM 2068 O O . ARG B 1 62 ? -10.641 19.859 13.625 1 87.62 62 ARG B O 1
ATOM 2075 N N . GLN B 1 63 ? -9.062 19.688 15.102 1 90.38 63 GLN B N 1
ATOM 2076 C CA . GLN B 1 63 ? -7.996 19.938 14.148 1 90.38 63 GLN B CA 1
ATOM 2077 C C . GLN B 1 63 ? -8.016 18.922 13.016 1 90.38 63 GLN B C 1
ATOM 2079 O O . GLN B 1 63 ? -8.203 17.719 13.25 1 90.38 63 GLN B O 1
ATOM 2084 N N . GLY B 1 64 ? -7.844 19.438 11.812 1 94.06 64 GLY B N 1
ATOM 2085 C CA . GLY B 1 64 ? -7.699 18.578 10.641 1 94.06 64 GLY B CA 1
ATOM 2086 C C . GLY B 1 64 ? -9.023 18.109 10.078 1 94.06 64 GLY B C 1
ATOM 2087 O O . GLY B 1 64 ? -9.062 17.281 9.172 1 94.06 64 GLY B O 1
ATOM 2088 N N . THR B 1 65 ? -10.156 18.641 10.562 1 92.88 65 THR B N 1
ATOM 2089 C CA . THR B 1 65 ? -11.461 18.109 10.164 1 92.88 65 THR B CA 1
ATOM 2090 C C . THR B 1 65 ? -12.031 18.922 9.008 1 92.88 65 THR B C 1
ATOM 2092 O O . THR B 1 65 ? -13.016 18.516 8.383 1 92.88 65 THR B O 1
ATOM 2095 N N . SER B 1 66 ? -11.477 20.109 8.766 1 93.62 66 SER B N 1
ATOM 2096 C CA . SER B 1 66 ? -11.875 20.984 7.664 1 93.62 66 SER B CA 1
ATOM 2097 C C . SER B 1 66 ? -10.688 21.781 7.148 1 93.62 66 SER B C 1
ATOM 2099 O O . SER B 1 66 ? -9.602 21.75 7.727 1 93.62 66 SER B O 1
ATOM 2101 N N . GLU B 1 67 ? -10.891 22.375 6.047 1 93.06 67 GLU B N 1
ATOM 2102 C CA . GLU B 1 67 ? -9.828 23.219 5.492 1 93.06 67 GLU B CA 1
ATOM 2103 C C . GLU B 1 67 ? -9.461 24.344 6.453 1 93.06 67 GLU B C 1
ATOM 2105 O O . GLU B 1 67 ? -8.289 24.734 6.551 1 93.06 67 GLU B O 1
ATOM 2110 N N . GLY B 1 68 ? -10.453 24.859 7.176 1 91.81 68 GLY B N 1
ATOM 2111 C CA . GLY B 1 68 ? -10.234 25.938 8.125 1 91.81 68 GLY B CA 1
ATOM 2112 C C . GLY B 1 68 ? -9.461 25.484 9.359 1 91.81 68 GLY B C 1
ATOM 2113 O O . GLY B 1 68 ? -8.844 26.312 10.039 1 91.81 68 GLY B O 1
ATOM 2114 N N . THR B 1 69 ? -9.492 24.234 9.633 1 93.56 69 THR B N 1
ATOM 2115 C CA . THR B 1 69 ? -8.805 23.703 10.805 1 93.56 69 THR B CA 1
ATOM 2116 C C . THR B 1 69 ? -7.672 22.766 10.383 1 93.56 69 THR B C 1
ATOM 2118 O O . THR B 1 69 ? -7.293 21.859 11.133 1 93.56 69 THR B O 1
ATOM 2121 N N . ALA B 1 70 ? -7.18 22.906 9.219 1 95.94 70 ALA B N 1
ATOM 2122 C CA . ALA B 1 70 ? -6.145 22.047 8.664 1 95.94 70 ALA B CA 1
ATOM 2123 C C . ALA B 1 70 ? -4.891 22.062 9.531 1 95.94 70 ALA B C 1
ATOM 2125 O O . ALA B 1 70 ? -4.543 23.094 10.109 1 95.94 70 ALA B O 1
ATOM 2126 N N . ILE B 1 71 ? -4.293 21 9.695 1 96.19 71 ILE B N 1
ATOM 2127 C CA . ILE B 1 71 ? -3.021 20.891 10.406 1 96.19 71 ILE B CA 1
ATOM 2128 C C . ILE B 1 71 ? -1.902 21.469 9.547 1 96.19 71 ILE B C 1
ATOM 2130 O O . ILE B 1 71 ? -1.664 21.016 8.43 1 96.19 71 ILE B O 1
ATOM 2134 N N . VAL B 1 72 ? -1.227 22.422 10.047 1 96.38 72 VAL B N 1
ATOM 2135 C CA . VAL B 1 72 ? -0.151 23.094 9.312 1 96.38 72 VAL B CA 1
ATOM 2136 C C . VAL B 1 72 ? 1.156 22.328 9.516 1 96.38 72 VAL B C 1
ATOM 2138 O O . VAL B 1 72 ? 1.569 22.078 10.656 1 96.38 72 VAL B O 1
ATOM 2141 N N . LEU B 1 73 ? 1.724 21.844 8.461 1 97.19 73 LEU B N 1
ATOM 2142 C CA . LEU B 1 73 ? 3.02 21.172 8.531 1 97.19 73 LEU B CA 1
ATOM 2143 C C . LEU B 1 73 ? 4.141 22.125 8.133 1 97.19 73 LEU B C 1
ATOM 2145 O O . LEU B 1 73 ? 4.234 22.547 6.977 1 97.19 73 LEU B O 1
ATOM 2149 N N . ASP B 1 74 ? 4.98 22.359 9.062 1 96 74 ASP B N 1
ATOM 2150 C CA . ASP B 1 74 ? 6.086 23.281 8.844 1 96 74 ASP B CA 1
ATOM 2151 C C . ASP B 1 74 ? 7.352 22.531 8.422 1 96 74 ASP B C 1
ATOM 2153 O O . ASP B 1 74 ? 7.488 21.344 8.672 1 96 74 ASP B O 1
ATOM 2157 N N . HIS B 1 75 ? 8.211 23.203 7.672 1 95.88 75 HIS B N 1
ATOM 2158 C CA . HIS B 1 75 ? 9.523 22.703 7.289 1 95.88 75 HIS B CA 1
ATOM 2159 C C . HIS B 1 75 ? 9.406 21.469 6.398 1 95.88 75 HIS B C 1
ATOM 2161 O O . HIS B 1 75 ? 10.18 20.516 6.543 1 95.88 75 HIS B O 1
ATOM 2167 N N . VAL B 1 76 ? 8.344 21.422 5.645 1 97.56 76 VAL B N 1
ATOM 2168 C CA . VAL B 1 76 ? 8.133 20.391 4.625 1 97.56 76 VAL B CA 1
ATOM 2169 C C . VAL B 1 76 ? 7.504 21.031 3.385 1 97.56 76 VAL B C 1
ATOM 2171 O O . VAL B 1 76 ? 6.629 21.891 3.492 1 97.56 76 VAL B O 1
ATOM 2174 N N . THR B 1 77 ? 7.98 20.688 2.277 1 97.94 77 THR B N 1
ATOM 2175 C CA . THR B 1 77 ? 7.406 21.188 1.035 1 97.94 77 THR B CA 1
ATOM 2176 C C . THR B 1 77 ? 6.238 20.312 0.584 1 97.94 77 THR B C 1
ATOM 2178 O O . THR B 1 77 ? 6.137 19.156 0.981 1 97.94 77 THR B O 1
ATOM 2181 N N . PRO B 1 78 ? 5.383 20.875 -0.292 1 98 78 PRO B N 1
ATOM 2182 C CA . PRO B 1 78 ? 4.293 20.062 -0.836 1 98 78 PRO B CA 1
ATOM 2183 C C . PRO B 1 78 ? 4.789 18.828 -1.589 1 98 78 PRO B C 1
ATOM 2185 O O . PRO B 1 78 ? 4.184 17.766 -1.497 1 98 78 PRO B O 1
ATOM 2188 N N . ALA B 1 79 ? 5.863 19 -2.244 1 97.81 79 ALA B N 1
ATOM 2189 C CA . ALA B 1 79 ? 6.422 17.875 -3.008 1 97.81 79 ALA B CA 1
ATOM 2190 C C . ALA B 1 79 ? 6.91 16.766 -2.082 1 97.81 79 ALA B C 1
ATOM 2192 O O . ALA B 1 79 ? 6.711 15.586 -2.361 1 97.81 79 ALA B O 1
ATOM 2193 N N . GLU B 1 80 ? 7.512 17.141 -1.008 1 98 80 GLU B N 1
ATOM 2194 C CA . GLU B 1 80 ? 7.992 16.156 -0.042 1 98 80 GLU B CA 1
ATOM 2195 C C . GLU B 1 80 ? 6.828 15.422 0.613 1 98 80 GLU B C 1
ATOM 2197 O O . GLU B 1 80 ? 6.871 14.195 0.758 1 98 80 GLU B O 1
ATOM 2202 N N . PHE B 1 81 ? 5.82 16.203 0.968 1 98.56 81 PHE B N 1
ATOM 2203 C CA . PHE B 1 81 ? 4.668 15.586 1.61 1 98.56 81 PHE B CA 1
ATOM 2204 C C . PHE B 1 81 ? 3.947 14.656 0.642 1 98.56 81 PHE B C 1
ATOM 2206 O O . PHE B 1 81 ? 3.521 13.562 1.023 1 98.56 81 PHE B O 1
ATOM 2213 N N . ALA B 1 82 ? 3.898 15.094 -0.616 1 97.62 82 ALA B N 1
ATOM 2214 C CA . ALA B 1 82 ? 3.293 14.258 -1.646 1 97.62 82 ALA B CA 1
ATOM 2215 C C . ALA B 1 82 ? 4.059 12.945 -1.81 1 97.62 82 ALA B C 1
ATOM 2217 O O . ALA B 1 82 ? 3.459 11.883 -1.965 1 97.62 82 ALA B O 1
ATOM 2218 N N . ARG B 1 83 ? 5.32 13.031 -1.753 1 96 83 ARG B N 1
ATOM 2219 C CA . ARG B 1 83 ? 6.148 11.836 -1.866 1 96 83 ARG B CA 1
ATOM 2220 C C . ARG B 1 83 ? 5.914 10.891 -0.687 1 96 83 ARG B C 1
ATOM 2222 O O . ARG B 1 83 ? 5.875 9.672 -0.856 1 96 83 ARG B O 1
ATOM 2229 N N . PHE B 1 84 ? 5.758 11.453 0.45 1 96.94 84 PHE B N 1
ATOM 2230 C CA . PHE B 1 84 ? 5.457 10.672 1.642 1 96.94 84 PHE B CA 1
ATOM 2231 C C . PHE B 1 84 ? 4.113 9.969 1.499 1 96.94 84 PHE B C 1
ATOM 2233 O O . PHE B 1 84 ? 4.004 8.773 1.773 1 96.94 84 PHE B O 1
ATOM 2240 N N . LEU B 1 85 ? 3.119 10.711 0.991 1 96.94 85 LEU B N 1
ATOM 2241 C CA . LEU B 1 85 ? 1.766 10.188 0.835 1 96.94 85 LEU B CA 1
ATOM 2242 C C . LEU B 1 85 ? 1.724 9.094 -0.227 1 96.94 85 LEU B C 1
ATOM 2244 O O . LEU B 1 85 ? 0.87 8.203 -0.175 1 96.94 85 LEU B O 1
ATOM 2248 N N . TRP B 1 86 ? 2.654 9.195 -1.109 1 94.69 86 TRP B N 1
ATOM 2249 C CA . TRP B 1 86 ? 2.76 8.211 -2.186 1 94.69 86 TRP B CA 1
ATOM 2250 C C . TRP B 1 86 ? 2.852 6.797 -1.627 1 94.69 86 TRP B C 1
ATOM 2252 O O . TRP B 1 86 ? 2.379 5.844 -2.252 1 94.69 86 TRP B O 1
ATOM 2262 N N . VAL B 1 87 ? 3.33 6.609 -0.468 1 93.75 87 VAL B N 1
ATOM 2263 C CA . VAL B 1 87 ? 3.467 5.305 0.172 1 93.75 87 VAL B CA 1
ATOM 2264 C C . VAL B 1 87 ? 2.086 4.695 0.402 1 93.75 87 VAL B C 1
ATOM 2266 O O . VAL B 1 87 ? 1.903 3.484 0.255 1 93.75 87 VAL B O 1
ATOM 2269 N N . PHE B 1 88 ? 1.119 5.535 0.67 1 93.56 88 PHE B N 1
ATOM 2270 C CA . PHE B 1 88 ? -0.214 5.062 1.026 1 93.56 88 PHE B CA 1
ATOM 2271 C C . PHE B 1 88 ? -1.097 4.949 -0.211 1 93.56 88 PHE B C 1
ATOM 2273 O O . PHE B 1 88 ? -2.025 4.141 -0.246 1 93.56 88 PHE B O 1
ATOM 2280 N N . TYR B 1 89 ? -0.768 5.738 -1.202 1 93.69 89 TYR B N 1
ATOM 2281 C CA . TYR B 1 89 ? -1.759 5.902 -2.26 1 93.69 89 TYR B CA 1
ATOM 2282 C C . TYR B 1 89 ? -1.182 5.512 -3.613 1 93.69 89 TYR B C 1
ATOM 2284 O O . TYR B 1 89 ? -1.782 5.789 -4.656 1 93.69 89 TYR B O 1
ATOM 2292 N N . ASN B 1 90 ? -0.079 4.883 -3.623 1 87.31 90 ASN B N 1
ATOM 2293 C CA . ASN B 1 90 ? 0.552 4.496 -4.879 1 87.31 90 ASN B CA 1
ATOM 2294 C C . ASN B 1 90 ? -0.367 3.611 -5.719 1 87.31 90 ASN B C 1
ATOM 2296 O O . ASN B 1 90 ? -0.733 2.512 -5.297 1 87.31 90 ASN B O 1
ATOM 2300 N N . PRO B 1 91 ? -0.646 4.031 -6.895 1 80.81 91 PRO B N 1
ATOM 2301 C CA . PRO B 1 91 ? -1.61 3.287 -7.707 1 80.81 91 PRO B CA 1
ATOM 2302 C C . PRO B 1 91 ? -1.029 1.991 -8.273 1 80.81 91 PRO B C 1
ATOM 2304 O O . PRO B 1 91 ? -1.775 1.056 -8.57 1 80.81 91 PRO B O 1
ATOM 2307 N N . LYS B 1 92 ? 0.253 1.914 -8.445 1 78.31 92 LYS B N 1
ATOM 2308 C CA . LYS B 1 92 ? 0.859 0.761 -9.102 1 78.31 92 LYS B CA 1
ATOM 2309 C C . LYS B 1 92 ? 1.32 -0.275 -8.086 1 78.31 92 LYS B C 1
ATOM 2311 O O . LYS B 1 92 ? 1.679 -1.396 -8.445 1 78.31 92 LYS B O 1
ATOM 2316 N N . TYR B 1 93 ? 1.135 0.082 -6.871 1 77.19 93 TYR B N 1
ATOM 2317 C CA . TYR B 1 93 ? 1.559 -0.821 -5.809 1 77.19 93 TYR B CA 1
ATOM 2318 C C . TYR B 1 93 ? 2.982 -1.312 -6.043 1 77.19 93 TYR B C 1
ATOM 2320 O O . TYR B 1 93 ? 3.307 -2.463 -5.734 1 77.19 93 TYR B O 1
ATOM 2328 N N . SER B 1 94 ? 3.693 -0.527 -6.848 1 74.5 94 SER B N 1
ATOM 2329 C CA . SER B 1 94 ? 5.082 -0.868 -7.133 1 74.5 94 SER B CA 1
ATOM 2330 C C . SER B 1 94 ? 6.035 0.168 -6.547 1 74.5 94 SER B C 1
ATOM 2332 O O . SER B 1 94 ? 5.781 1.371 -6.625 1 74.5 94 SER B O 1
ATOM 2334 N N . LEU B 1 95 ? 7 -0.374 -5.93 1 75.69 95 LEU B N 1
ATOM 2335 C CA . LEU B 1 95 ? 7.965 0.491 -5.262 1 75.69 95 LEU B CA 1
ATOM 2336 C C . LEU B 1 95 ? 9.18 0.735 -6.148 1 75.69 95 LEU B C 1
ATOM 2338 O O . LEU B 1 95 ? 10.102 1.461 -5.766 1 75.69 95 LEU B O 1
ATOM 2342 N N . TYR B 1 96 ? 9.07 0.335 -7.352 1 68.56 96 TYR B N 1
ATOM 2343 C CA . TYR B 1 96 ? 10.258 0.266 -8.195 1 68.56 96 TYR B CA 1
ATOM 2344 C C . TYR B 1 96 ? 10.617 1.642 -8.75 1 68.56 96 TYR B C 1
ATOM 2346 O O . TYR B 1 96 ? 11.773 1.893 -9.102 1 68.56 96 TYR B O 1
ATOM 2354 N N . ASP B 1 97 ? 9.75 2.496 -8.711 1 79.25 97 ASP B N 1
ATOM 2355 C CA . ASP B 1 97 ? 10.008 3.752 -9.406 1 79.25 97 ASP B CA 1
ATOM 2356 C C . ASP B 1 97 ? 10.523 4.82 -8.445 1 79.25 97 ASP B C 1
ATOM 2358 O O . ASP B 1 97 ? 10.875 5.926 -8.867 1 79.25 97 ASP B O 1
ATOM 2362 N N . ALA B 1 98 ? 10.727 4.508 -7.316 1 89.94 98 ALA B N 1
ATOM 2363 C CA . ALA B 1 98 ? 11.18 5.516 -6.359 1 89.94 98 ALA B CA 1
ATOM 2364 C C . ALA B 1 98 ? 12.703 5.535 -6.262 1 89.94 98 ALA B C 1
ATOM 2366 O O . ALA B 1 98 ? 13.336 4.48 -6.223 1 89.94 98 ALA B O 1
ATOM 2367 N N . THR B 1 99 ? 13.305 6.648 -6.332 1 94.25 99 THR B N 1
ATOM 2368 C CA . THR B 1 99 ? 14.758 6.832 -6.277 1 94.25 99 THR B CA 1
ATOM 2369 C C . THR B 1 99 ? 15.25 6.84 -4.836 1 94.25 99 THR B C 1
ATOM 2371 O O . THR B 1 99 ? 14.445 6.828 -3.898 1 94.25 99 THR B O 1
ATOM 2374 N N . VAL B 1 100 ? 16.562 6.91 -4.723 1 96.12 100 VAL B N 1
ATOM 2375 C CA . VAL B 1 100 ? 17.188 7.02 -3.408 1 96.12 100 VAL B CA 1
ATOM 2376 C C . VAL B 1 100 ? 16.734 8.305 -2.727 1 96.12 100 VAL B C 1
ATOM 2378 O O . VAL B 1 100 ? 16.391 8.305 -1.54 1 96.12 100 VAL B O 1
ATOM 2381 N N . GLU B 1 101 ? 16.672 9.352 -3.498 1 96.38 101 GLU B N 1
ATOM 2382 C CA . GLU B 1 101 ? 16.25 10.641 -2.957 1 96.38 101 GLU B CA 1
ATOM 2383 C C . GLU B 1 101 ? 14.812 10.57 -2.43 1 96.38 101 GLU B C 1
ATOM 2385 O O . GLU B 1 101 ? 14.508 11.148 -1.383 1 96.38 101 GLU B O 1
ATOM 2390 N N . ASP B 1 102 ? 14 9.891 -3.152 1 96.31 102 ASP B N 1
ATOM 2391 C CA . ASP B 1 102 ? 12.609 9.711 -2.729 1 96.31 102 ASP B CA 1
ATOM 2392 C C . ASP B 1 102 ? 12.539 8.992 -1.387 1 96.31 102 ASP B C 1
ATOM 2394 O O . ASP B 1 102 ? 11.828 9.43 -0.477 1 96.31 102 ASP B O 1
ATOM 2398 N N . TRP B 1 103 ? 13.273 7.969 -1.312 1 97 103 TRP B N 1
ATOM 2399 C CA . TRP B 1 103 ? 13.227 7.145 -0.112 1 97 103 TRP B CA 1
ATOM 2400 C C . TRP B 1 103 ? 13.82 7.879 1.084 1 97 103 TRP B C 1
ATOM 2402 O O . TRP B 1 103 ? 13.367 7.703 2.217 1 97 103 TRP B O 1
ATOM 2412 N N . ILE B 1 104 ? 14.789 8.727 0.852 1 97.62 104 ILE B N 1
ATOM 2413 C CA . ILE B 1 104 ? 15.367 9.523 1.934 1 97.62 104 ILE B CA 1
ATOM 2414 C C . ILE B 1 104 ? 14.328 10.516 2.455 1 97.62 104 ILE B C 1
ATOM 2416 O O . ILE B 1 104 ? 14.195 10.703 3.668 1 97.62 104 ILE B O 1
ATOM 2420 N N . ILE B 1 105 ? 13.586 11.102 1.548 1 97.62 105 ILE B N 1
ATOM 2421 C CA . ILE B 1 105 ? 12.523 12.023 1.931 1 97.62 105 ILE B CA 1
ATOM 2422 C C . ILE B 1 105 ? 11.484 11.289 2.777 1 97.62 105 ILE B C 1
ATOM 2424 O O . ILE B 1 105 ? 11.07 11.781 3.826 1 97.62 105 ILE B O 1
ATOM 2428 N N . ILE B 1 106 ? 11.125 10.102 2.32 1 97.56 106 ILE B N 1
ATOM 2429 C CA . ILE B 1 106 ? 10.133 9.297 3.027 1 97.56 106 ILE B CA 1
ATOM 2430 C C . ILE B 1 106 ? 10.672 8.906 4.402 1 97.56 106 ILE B C 1
ATOM 2432 O O . ILE B 1 106 ? 9.961 8.992 5.402 1 97.56 106 ILE B O 1
ATOM 2436 N N . LEU B 1 107 ? 11.922 8.516 4.473 1 98.06 107 LEU B N 1
ATOM 2437 C CA . LEU B 1 107 ? 12.562 8.148 5.73 1 98.06 107 LEU B CA 1
ATOM 2438 C C . LEU B 1 107 ? 12.57 9.32 6.703 1 98.06 107 LEU B C 1
ATOM 2440 O O . LEU B 1 107 ? 12.211 9.164 7.871 1 98.06 107 LEU B O 1
ATOM 2444 N N . LYS B 1 108 ? 12.945 10.461 6.203 1 98.25 108 LYS B N 1
ATOM 2445 C CA . LYS B 1 108 ? 13.008 11.68 6.996 1 98.25 108 LYS B CA 1
ATOM 2446 C C . LYS B 1 108 ? 11.656 11.992 7.629 1 98.25 108 LYS B C 1
ATOM 2448 O O . LYS B 1 108 ? 11.562 12.18 8.844 1 98.25 108 LYS B O 1
ATOM 2453 N N . LEU B 1 109 ? 10.633 11.977 6.852 1 98.19 109 LEU B N 1
ATOM 2454 C CA . LEU B 1 109 ? 9.312 12.367 7.328 1 98.19 109 LEU B CA 1
ATOM 2455 C C . LEU B 1 109 ? 8.711 11.273 8.203 1 98.19 109 LEU B C 1
ATOM 2457 O O . LEU B 1 109 ? 8 11.57 9.172 1 98.19 109 LEU B O 1
ATOM 2461 N N . ALA B 1 110 ? 8.992 9.992 7.848 1 97.88 110 ALA B N 1
ATOM 2462 C CA . ALA B 1 110 ? 8.531 8.883 8.68 1 97.88 110 ALA B CA 1
ATOM 2463 C C . ALA B 1 110 ? 9.141 8.953 10.078 1 97.88 110 ALA B C 1
ATOM 2465 O O . ALA B 1 110 ? 8.461 8.672 11.07 1 97.88 110 ALA B O 1
ATOM 2466 N N . ASP B 1 111 ? 10.414 9.305 10.117 1 97.56 111 ASP B N 1
ATOM 2467 C CA . ASP B 1 111 ? 11.094 9.445 11.406 1 97.56 111 ASP B CA 1
ATOM 2468 C C . ASP B 1 111 ? 10.547 10.641 12.188 1 97.56 111 ASP B C 1
ATOM 2470 O O . ASP B 1 111 ? 10.273 10.531 13.383 1 97.56 111 ASP B O 1
ATOM 2474 N N . ARG B 1 112 ? 10.328 11.734 11.508 1 97.25 112 ARG B N 1
ATOM 2475 C CA . ARG B 1 112 ? 9.852 12.969 12.133 1 97.25 112 ARG B CA 1
ATOM 2476 C C . ARG B 1 112 ? 8.477 12.773 12.758 1 97.25 112 ARG B C 1
ATOM 2478 O O . ARG B 1 112 ? 8.211 13.258 13.859 1 97.25 112 ARG B O 1
ATOM 2485 N N . TRP B 1 113 ? 7.617 12.086 12.062 1 97.38 113 TRP B N 1
ATOM 2486 C CA . TRP B 1 113 ? 6.223 11.977 12.484 1 97.38 113 TRP B CA 1
ATOM 2487 C C . TRP B 1 113 ? 5.941 10.602 13.078 1 97.38 113 TRP B C 1
ATOM 2489 O O . TRP B 1 113 ? 4.785 10.219 13.266 1 97.38 113 TRP B O 1
ATOM 2499 N N . CYS B 1 114 ? 7 9.75 13.281 1 96.44 114 CYS B N 1
ATOM 2500 C CA . CYS B 1 114 ? 6.934 8.484 14.008 1 96.44 114 CYS B CA 1
ATOM 2501 C C . CYS B 1 114 ? 6.043 7.484 13.273 1 96.44 114 CYS B C 1
ATOM 2503 O O . CYS B 1 114 ? 5.113 6.934 13.867 1 96.44 114 CYS B O 1
ATOM 2505 N N . PHE B 1 115 ? 6.32 7.234 12.086 1 96.75 115 PHE B N 1
ATOM 2506 C CA . PHE B 1 115 ? 5.746 6.141 11.312 1 96.75 115 PHE B CA 1
ATOM 2507 C C . PHE B 1 115 ? 6.703 4.957 11.258 1 96.75 115 PHE B C 1
ATOM 2509 O O . PHE B 1 115 ? 7.492 4.832 10.32 1 96.75 115 PHE B O 1
ATOM 2516 N N . PRO B 1 116 ? 6.605 4.059 12.133 1 95.81 116 PRO B N 1
ATOM 2517 C CA . PRO B 1 116 ? 7.633 3.018 12.227 1 95.81 116 PRO B CA 1
ATOM 2518 C C . PRO B 1 116 ? 7.625 2.076 11.023 1 95.81 116 PRO B C 1
ATOM 2520 O O . PRO B 1 116 ? 8.688 1.7 10.523 1 95.81 116 PRO B O 1
ATOM 2523 N N . GLU B 1 117 ? 6.453 1.708 10.586 1 95 117 GLU B N 1
ATOM 2524 C CA . GLU B 1 117 ? 6.402 0.755 9.484 1 95 117 GLU B CA 1
ATOM 2525 C C . GLU B 1 117 ? 6.82 1.407 8.172 1 95 117 GLU B C 1
ATOM 2527 O O . GLU B 1 117 ? 7.43 0.759 7.316 1 95 117 GLU B O 1
ATOM 2532 N N . VAL B 1 118 ? 6.473 2.645 7.98 1 95.38 118 VAL B N 1
ATOM 2533 C CA . VAL B 1 118 ? 6.922 3.367 6.797 1 95.38 118 VAL B CA 1
ATOM 2534 C C . VAL B 1 118 ? 8.438 3.545 6.844 1 95.38 118 VAL B C 1
ATOM 2536 O O . VAL B 1 118 ? 9.117 3.436 5.816 1 95.38 118 VAL B O 1
ATOM 2539 N N . LYS B 1 119 ? 8.938 3.848 8.039 1 96.44 119 LYS B N 1
ATOM 2540 C CA . LYS B 1 119 ? 10.383 3.945 8.211 1 96.44 119 LYS B CA 1
ATOM 2541 C C . LYS B 1 119 ? 11.07 2.637 7.84 1 96.44 119 LYS B C 1
ATOM 2543 O O . LYS B 1 119 ? 12.047 2.635 7.086 1 96.44 119 LYS B O 1
ATOM 2548 N N . ASN B 1 120 ? 10.516 1.566 8.32 1 94.69 120 ASN B N 1
ATOM 2549 C CA . ASN B 1 120 ? 11.062 0.252 7.996 1 94.69 120 ASN B CA 1
ATOM 2550 C C . ASN B 1 120 ? 11.016 -0.017 6.496 1 94.69 120 ASN B C 1
ATOM 2552 O O . ASN B 1 120 ? 11.953 -0.582 5.934 1 94.69 120 ASN B O 1
ATOM 2556 N N . LEU B 1 121 ? 9.953 0.33 5.914 1 93.75 121 LEU B N 1
ATOM 2557 C CA . LEU B 1 121 ? 9.82 0.183 4.469 1 93.75 121 LEU B CA 1
ATOM 2558 C C . LEU B 1 121 ? 10.898 0.972 3.74 1 93.75 121 LEU B C 1
ATOM 2560 O O . LEU B 1 121 ? 11.555 0.449 2.834 1 93.75 121 LEU B O 1
ATOM 2564 N N . ALA B 1 122 ? 11.062 2.221 4.133 1 95.69 122 ALA B N 1
ATOM 2565 C CA . ALA B 1 122 ? 12.047 3.082 3.492 1 95.69 122 ALA B CA 1
ATOM 2566 C C . ALA B 1 122 ? 13.453 2.494 3.613 1 95.69 122 ALA B C 1
ATOM 2568 O O . ALA B 1 122 ? 14.211 2.471 2.639 1 95.69 122 ALA B O 1
ATOM 2569 N N . VAL B 1 123 ? 13.75 1.954 4.758 1 95.56 123 VAL B N 1
ATOM 2570 C CA . VAL B 1 123 ? 15.062 1.374 5.008 1 95.56 123 VAL B CA 1
ATOM 2571 C C . VAL B 1 123 ? 15.25 0.124 4.148 1 95.56 123 VAL B C 1
ATOM 2573 O O . VAL B 1 123 ? 16.297 -0.05 3.514 1 95.56 123 VAL B O 1
ATOM 2576 N N . ARG B 1 124 ? 14.258 -0.688 4.121 1 92.56 124 ARG B N 1
ATOM 2577 C CA . ARG B 1 124 ? 14.312 -1.901 3.312 1 92.56 124 ARG B CA 1
ATOM 2578 C C . ARG B 1 124 ? 14.562 -1.57 1.845 1 92.56 124 ARG B C 1
ATOM 2580 O O . ARG B 1 124 ? 15.359 -2.236 1.181 1 92.56 124 ARG B O 1
ATOM 2587 N N . GLU B 1 125 ? 13.922 -0.6 1.377 1 92.94 125 GLU B N 1
ATOM 2588 C CA . GLU B 1 125 ? 14.07 -0.233 -0.029 1 92.94 125 GLU B CA 1
ATOM 2589 C C . GLU B 1 125 ? 15.422 0.42 -0.291 1 92.94 125 GLU B C 1
ATOM 2591 O O . GLU B 1 125 ? 16.047 0.183 -1.331 1 92.94 125 GLU B O 1
ATOM 2596 N N . LEU B 1 126 ? 15.836 1.221 0.615 1 95.06 126 LEU B N 1
ATOM 2597 C CA . LEU B 1 126 ? 17.141 1.858 0.477 1 95.06 126 LEU B CA 1
ATOM 2598 C C . LEU B 1 126 ? 18.25 0.816 0.414 1 95.06 126 LEU B C 1
ATOM 2600 O O . LEU B 1 126 ? 19.234 0.991 -0.312 1 95.06 126 LEU B O 1
ATOM 2604 N N . GLU B 1 127 ? 18.078 -0.264 1.091 1 93.12 127 GLU B N 1
ATOM 2605 C CA . GLU B 1 127 ? 19.078 -1.324 1.135 1 93.12 127 GLU B CA 1
ATOM 2606 C C . GLU B 1 127 ? 19.203 -2.02 -0.217 1 93.12 127 GLU B C 1
ATOM 2608 O O . GLU B 1 127 ? 20.234 -2.635 -0.51 1 93.12 127 GLU B O 1
ATOM 2613 N N . LYS B 1 128 ? 18.172 -1.869 -1.024 1 91.19 128 LYS B N 1
ATOM 2614 C CA . LYS B 1 128 ? 18.188 -2.494 -2.344 1 91.19 128 LYS B CA 1
ATOM 2615 C C . LYS B 1 128 ? 18.859 -1.59 -3.373 1 91.19 128 LYS B C 1
ATOM 2617 O O . LYS B 1 128 ? 19.188 -2.031 -4.48 1 91.19 128 LYS B O 1
ATOM 2622 N N . HIS B 1 129 ? 19.109 -0.374 -3.055 1 93.56 129 HIS B N 1
ATOM 2623 C CA . HIS B 1 129 ? 19.688 0.592 -3.99 1 93.56 129 HIS B CA 1
ATOM 2624 C C . HIS B 1 129 ? 21.156 0.826 -3.713 1 93.56 129 HIS B C 1
ATOM 2626 O O . HIS B 1 129 ? 21.594 0.813 -2.557 1 93.56 129 HIS B O 1
ATOM 2632 N N . PRO B 1 130 ? 21.906 0.956 -4.781 1 92.62 130 PRO B N 1
ATOM 2633 C CA . PRO B 1 130 ? 23.281 1.401 -4.547 1 92.62 130 PRO B CA 1
ATOM 2634 C C . PRO B 1 130 ? 23.344 2.824 -3.998 1 92.62 130 PRO B C 1
ATOM 2636 O O . PRO B 1 130 ? 22.625 3.707 -4.465 1 92.62 130 PRO B O 1
ATOM 2639 N N . MET B 1 131 ? 24.141 2.986 -2.953 1 91.62 131 MET B N 1
ATOM 2640 C CA . MET B 1 131 ? 24.344 4.27 -2.287 1 91.62 131 MET B CA 1
ATOM 2641 C C . MET B 1 131 ? 25.766 4.359 -1.714 1 91.62 131 MET B C 1
ATOM 2643 O O . MET B 1 131 ? 26.297 3.363 -1.232 1 91.62 131 MET B O 1
ATOM 2647 N N . ASP B 1 132 ? 26.328 5.535 -1.84 1 91.69 132 ASP B N 1
ATOM 2648 C CA . ASP B 1 132 ? 27.625 5.766 -1.227 1 91.69 132 ASP B CA 1
ATOM 2649 C C . ASP B 1 132 ? 27.609 5.426 0.261 1 91.69 132 ASP B C 1
ATOM 2651 O O . ASP B 1 132 ? 26.641 5.758 0.965 1 91.69 132 ASP B O 1
ATOM 2655 N N . ASP B 1 133 ? 28.703 4.781 0.73 1 90.81 133 ASP B N 1
ATOM 2656 C CA . ASP B 1 133 ? 28.734 4.309 2.109 1 90.81 133 ASP B CA 1
ATOM 2657 C C . ASP B 1 133 ? 28.656 5.473 3.094 1 90.81 133 ASP B C 1
ATOM 2659 O O . ASP B 1 133 ? 27.953 5.395 4.102 1 90.81 133 ASP B O 1
ATOM 2663 N N . ILE B 1 134 ? 29.312 6.461 2.814 1 91 134 ILE B N 1
ATOM 2664 C CA . ILE B 1 134 ? 29.328 7.602 3.723 1 91 134 ILE B CA 1
ATOM 2665 C C . ILE B 1 134 ? 27.938 8.234 3.777 1 91 134 ILE B C 1
ATOM 2667 O O . ILE B 1 134 ? 27.422 8.539 4.859 1 91 134 ILE B O 1
ATOM 2671 N N . GLU B 1 135 ? 27.375 8.406 2.646 1 92.75 135 GLU B N 1
ATOM 2672 C CA . GLU B 1 135 ? 26.047 8.984 2.576 1 92.75 135 GLU B CA 1
ATOM 2673 C C . GLU B 1 135 ? 25.031 8.141 3.354 1 92.75 135 GLU B C 1
ATOM 2675 O O . GLU B 1 135 ? 24.203 8.68 4.082 1 92.75 135 GLU B O 1
ATOM 2680 N N . ARG B 1 136 ? 25.109 6.914 3.18 1 94.38 136 ARG B N 1
ATOM 2681 C CA . ARG B 1 136 ? 24.188 6.012 3.859 1 94.38 136 ARG B CA 1
ATOM 2682 C C . ARG B 1 136 ? 24.328 6.109 5.375 1 94.38 136 ARG B C 1
ATOM 2684 O O . ARG B 1 136 ? 23.344 6.137 6.105 1 94.38 136 ARG B O 1
ATOM 2691 N N . ILE B 1 137 ? 25.578 6.102 5.82 1 92.69 137 ILE B N 1
ATOM 2692 C CA . ILE B 1 137 ? 25.844 6.199 7.254 1 92.69 137 ILE B CA 1
ATOM 2693 C C . ILE B 1 137 ? 25.266 7.504 7.793 1 92.69 137 ILE B C 1
ATOM 2695 O O . ILE B 1 137 ? 24.578 7.512 8.82 1 92.69 137 ILE B O 1
ATOM 2699 N N . VAL B 1 138 ? 25.469 8.586 7.086 1 93.44 138 VAL B N 1
ATOM 2700 C CA . VAL B 1 138 ? 25 9.898 7.516 1 93.44 138 VAL B CA 1
ATOM 2701 C C . VAL B 1 138 ? 23.484 9.906 7.598 1 93.44 138 VAL B C 1
ATOM 2703 O O . VAL B 1 138 ? 22.906 10.344 8.602 1 93.44 138 VAL B O 1
ATOM 2706 N N . VAL B 1 139 ? 22.859 9.391 6.598 1 95.56 139 VAL B N 1
ATOM 2707 C CA . VAL B 1 139 ? 21.406 9.375 6.516 1 95.56 139 VAL B CA 1
ATOM 2708 C C . VAL B 1 139 ? 20.828 8.492 7.621 1 95.56 139 VAL B C 1
ATOM 2710 O O . VAL B 1 139 ? 19.891 8.883 8.32 1 95.56 139 VAL B O 1
ATOM 2713 N N . TYR B 1 140 ? 21.375 7.305 7.793 1 95.62 140 TYR B N 1
ATOM 2714 C CA . TYR B 1 140 ? 20.859 6.352 8.773 1 95.62 140 TYR B CA 1
ATOM 2715 C C . TYR B 1 140 ? 21.062 6.867 10.195 1 95.62 140 TYR B C 1
ATOM 2717 O O . TYR B 1 140 ? 20.219 6.652 11.062 1 95.62 140 TYR B O 1
ATOM 2725 N N . GLN B 1 141 ? 22.125 7.539 10.414 1 92.62 141 GLN B N 1
ATOM 2726 C CA . GLN B 1 141 ? 22.359 8.148 11.727 1 92.62 141 GLN B CA 1
ATOM 2727 C C . GLN B 1 141 ? 21.391 9.305 11.969 1 92.62 141 GLN B C 1
ATOM 2729 O O . GLN B 1 141 ? 20.828 9.43 13.055 1 92.62 141 GLN B O 1
ATOM 2734 N N . LYS B 1 142 ? 21.266 10.109 11.023 1 94.31 142 LYS B N 1
ATOM 2735 C CA . LYS B 1 142 ? 20.438 11.305 11.141 1 94.31 142 LYS B CA 1
ATOM 2736 C C . LYS B 1 142 ? 18.984 10.945 11.492 1 94.31 142 LYS B C 1
ATOM 2738 O O . LYS B 1 142 ? 18.344 11.641 12.273 1 94.31 142 LYS B O 1
ATOM 2743 N N . TYR B 1 143 ? 18.578 9.82 10.891 1 96.44 143 TYR B N 1
ATOM 2744 C CA . TYR B 1 143 ? 17.172 9.492 11.062 1 96.44 143 TYR B CA 1
ATOM 2745 C C . TYR B 1 143 ? 17 8.242 11.93 1 96.44 143 TYR B C 1
ATOM 2747 O O . TYR B 1 143 ? 16.031 7.504 11.781 1 96.44 143 TYR B O 1
ATOM 2755 N N . ASN B 1 144 ? 18.016 7.926 12.695 1 94.31 144 ASN B N 1
ATOM 2756 C CA . ASN B 1 144 ? 17.969 6.953 13.781 1 94.31 144 ASN B CA 1
ATOM 2757 C C . ASN B 1 144 ? 17.578 5.566 13.281 1 94.31 144 ASN B C 1
ATOM 2759 O O . ASN B 1 144 ? 16.703 4.914 13.844 1 94.31 144 ASN B O 1
ATOM 2763 N N . VAL B 1 145 ? 18.156 5.203 12.227 1 94.56 145 VAL B N 1
ATOM 2764 C CA . VAL B 1 145 ? 17.984 3.844 11.719 1 94.56 145 VAL B CA 1
ATOM 2765 C C . VAL B 1 145 ? 18.812 2.871 12.555 1 94.56 145 VAL B C 1
ATOM 2767 O O . VAL B 1 145 ? 19.797 3.264 13.18 1 94.56 145 VAL B O 1
ATOM 2770 N N . ASP B 1 146 ? 18.375 1.67 12.633 1 91.06 146 ASP B N 1
ATOM 2771 C CA . ASP B 1 146 ? 19.047 0.631 13.406 1 91.06 146 ASP B CA 1
ATOM 2772 C C . ASP B 1 146 ? 20.547 0.605 13.094 1 91.06 146 ASP B C 1
ATOM 2774 O O . ASP B 1 146 ? 20.938 0.416 11.945 1 91.06 146 ASP B O 1
ATOM 2778 N N . LYS B 1 147 ? 21.312 0.626 14.102 1 88.06 147 LYS B N 1
ATOM 2779 C CA . LYS B 1 147 ? 22.75 0.756 13.992 1 88.06 147 LYS B CA 1
ATOM 2780 C C . LYS B 1 147 ? 23.375 -0.514 13.414 1 88.06 147 LYS B C 1
ATOM 2782 O O . LYS B 1 147 ? 24.438 -0.462 12.789 1 88.06 147 LYS B O 1
ATOM 2787 N N . HIS B 1 148 ? 22.719 -1.547 13.586 1 90.19 148 HIS B N 1
ATOM 2788 C CA . HIS B 1 148 ? 23.25 -2.812 13.094 1 90.19 148 HIS B CA 1
ATOM 2789 C C . HIS B 1 148 ? 23.344 -2.822 11.57 1 90.19 148 HIS B C 1
ATOM 2791 O O . HIS B 1 148 ? 24.188 -3.518 11 1 90.19 148 HIS B O 1
ATOM 2797 N N . LEU B 1 149 ? 22.547 -2.021 11.008 1 90.44 149 LEU B N 1
ATOM 2798 C CA . LEU B 1 149 ? 22.547 -1.964 9.547 1 90.44 149 LEU B CA 1
ATOM 2799 C C . LEU B 1 149 ? 23.75 -1.19 9.031 1 90.44 149 LEU B C 1
ATOM 2801 O O . LEU B 1 149 ? 24.078 -1.251 7.844 1 90.44 149 LEU B O 1
ATOM 2805 N N . LEU B 1 150 ? 24.469 -0.585 9.961 1 90 150 LEU B N 1
ATOM 2806 C CA . LEU B 1 150 ? 25.594 0.245 9.562 1 90 150 LEU B CA 1
ATOM 2807 C C . LEU B 1 150 ? 26.906 -0.539 9.641 1 90 150 LEU B C 1
ATOM 2809 O O . LEU B 1 150 ? 27.922 -0.116 9.094 1 90 150 LEU B O 1
ATOM 2813 N N . ILE B 1 151 ? 26.875 -1.636 10.297 1 88.69 151 ILE B N 1
ATOM 2814 C CA . ILE B 1 151 ? 28.078 -2.408 10.594 1 88.69 151 ILE B CA 1
ATOM 2815 C C . ILE B 1 151 ? 28.797 -2.76 9.297 1 88.69 151 ILE B C 1
ATOM 2817 O O . ILE B 1 151 ? 30 -2.514 9.156 1 88.69 151 ILE B O 1
ATOM 2821 N N . PRO B 1 152 ? 28.047 -3.277 8.344 1 89.94 152 PRO B N 1
ATOM 2822 C CA . PRO B 1 152 ? 28.75 -3.607 7.098 1 89.94 152 PRO B CA 1
ATOM 2823 C C . PRO B 1 152 ? 29.328 -2.379 6.406 1 89.94 152 PRO B C 1
ATOM 2825 O O . PRO B 1 152 ? 30.344 -2.482 5.715 1 89.94 152 PRO B O 1
ATOM 2828 N N . ARG B 1 153 ? 28.719 -1.295 6.531 1 89.94 153 ARG B N 1
ATOM 2829 C CA . ARG B 1 153 ? 29.203 -0.072 5.898 1 89.94 153 ARG B CA 1
ATOM 2830 C C . ARG B 1 153 ? 30.453 0.45 6.598 1 89.94 153 ARG B C 1
ATOM 2832 O O . ARG B 1 153 ? 31.375 0.937 5.945 1 89.94 153 ARG B O 1
ATOM 2839 N N . TYR B 1 154 ? 30.484 0.357 7.906 1 89.75 154 TYR B N 1
ATOM 2840 C CA . TYR B 1 154 ? 31.688 0.703 8.664 1 89.75 154 TYR B CA 1
ATOM 2841 C C . TYR B 1 154 ? 32.875 -0.182 8.266 1 89.75 154 TYR B C 1
ATOM 2843 O O . TYR B 1 154 ? 33.969 0.306 8.062 1 89.75 154 TYR B O 1
ATOM 2851 N N . ALA B 1 155 ? 32.531 -1.422 8.172 1 90.12 155 ALA B N 1
ATOM 2852 C CA . ALA B 1 155 ? 33.562 -2.381 7.785 1 90.12 155 ALA B CA 1
ATOM 2853 C C . ALA B 1 155 ? 34.125 -2.053 6.406 1 90.12 155 ALA B C 1
ATOM 2855 O O . ALA B 1 155 ? 35.344 -2.146 6.188 1 90.12 155 ALA B O 1
ATOM 2856 N N . ALA B 1 156 ? 33.312 -1.671 5.562 1 90 156 ALA B N 1
ATOM 2857 C CA . ALA B 1 156 ? 33.719 -1.326 4.207 1 90 156 ALA B CA 1
ATOM 2858 C C . ALA B 1 156 ? 34.625 -0.101 4.207 1 90 156 ALA B C 1
ATOM 2860 O O . ALA B 1 156 ? 35.625 -0.052 3.469 1 90 156 ALA B O 1
ATOM 2861 N N . LEU B 1 157 ? 34.312 0.867 4.953 1 89.5 157 LEU B N 1
ATOM 2862 C CA . LEU B 1 157 ? 35.125 2.08 5.043 1 89.5 157 LEU B CA 1
ATOM 2863 C C . LEU B 1 157 ? 36.5 1.783 5.66 1 89.5 157 LEU B C 1
ATOM 2865 O O . LEU B 1 157 ? 37.5 2.395 5.281 1 89.5 157 LEU B O 1
ATOM 2869 N N . CYS B 1 158 ? 36.5 0.863 6.543 1 88.5 158 CYS B N 1
ATOM 2870 C CA . CYS B 1 158 ? 37.75 0.472 7.191 1 88.5 158 CYS B CA 1
ATOM 2871 C C . CYS B 1 158 ? 38.625 -0.306 6.23 1 88.5 158 CYS B C 1
ATOM 2873 O O . CYS B 1 158 ? 39.844 -0.244 6.328 1 88.5 158 CYS B O 1
ATOM 2875 N N . ALA B 1 159 ? 37.969 -0.979 5.328 1 87.75 159 ALA B N 1
ATOM 2876 C CA . ALA B 1 159 ? 38.719 -1.858 4.422 1 87.75 159 ALA B CA 1
ATOM 2877 C C . ALA B 1 159 ? 39.219 -1.094 3.195 1 87.75 159 ALA B C 1
ATOM 2879 O O . ALA B 1 159 ? 40.094 -1.565 2.475 1 87.75 159 ALA B O 1
ATOM 2880 N N . ARG B 1 160 ? 38.625 0.043 3.039 1 86.12 160 ARG B N 1
ATOM 2881 C CA . ARG B 1 160 ? 39 0.772 1.834 1 86.12 160 ARG B CA 1
ATOM 2882 C C . ARG B 1 160 ? 40.406 1.306 1.947 1 86.12 160 ARG B C 1
ATOM 2884 O O . ARG B 1 160 ? 40.906 1.529 3.053 1 86.12 160 ARG B O 1
ATOM 2891 N N . THR B 1 161 ? 41.125 1.512 0.833 1 86.12 161 THR B N 1
ATOM 2892 C CA . THR B 1 161 ? 42.531 1.901 0.795 1 86.12 161 THR B CA 1
ATOM 2893 C C . THR B 1 161 ? 42.688 3.361 1.207 1 86.12 161 THR B C 1
ATOM 2895 O O . THR B 1 161 ? 43.594 3.697 1.967 1 86.12 161 THR B O 1
ATOM 2898 N N . GLU B 1 162 ? 41.844 4.207 0.802 1 87.25 162 GLU B N 1
ATOM 2899 C CA . GLU B 1 162 ? 41.938 5.637 1.076 1 87.25 162 GLU B CA 1
ATOM 2900 C C . GLU B 1 162 ? 41.438 5.965 2.479 1 87.25 162 GLU B C 1
ATOM 2902 O O . GLU B 1 162 ? 40.438 5.406 2.936 1 87.25 162 GLU B O 1
ATOM 2907 N N . THR B 1 163 ? 42.156 6.773 3.162 1 86.06 163 THR B N 1
ATOM 2908 C CA . THR B 1 163 ? 41.688 7.266 4.457 1 86.06 163 THR B CA 1
ATOM 2909 C C . THR B 1 163 ? 40.562 8.258 4.289 1 86.06 163 THR B C 1
ATOM 2911 O O . THR B 1 163 ? 40.25 8.688 3.172 1 86.06 163 THR B O 1
ATOM 2914 N N . LEU B 1 164 ? 39.906 8.547 5.398 1 87.81 164 LEU B N 1
ATOM 2915 C CA . LEU B 1 164 ? 38.812 9.5 5.379 1 87.81 164 LEU B CA 1
ATOM 2916 C C . LEU B 1 164 ? 39.312 10.906 5.051 1 87.81 164 LEU B C 1
ATOM 2918 O O . LEU B 1 164 ? 40.281 11.375 5.637 1 87.81 164 LEU B O 1
ATOM 2922 N N . SER B 1 165 ? 38.719 11.531 4.094 1 87.69 165 SER B N 1
ATOM 2923 C CA . SER B 1 165 ? 39 12.938 3.85 1 87.69 165 SER B CA 1
ATOM 2924 C C . SER B 1 165 ? 38.406 13.828 4.93 1 87.69 165 SER B C 1
ATOM 2926 O O . SER B 1 165 ? 37.562 13.375 5.723 1 87.69 165 SER B O 1
ATOM 2928 N N . LEU B 1 166 ? 38.844 15.094 4.977 1 87.38 166 LEU B N 1
ATOM 2929 C CA . LEU B 1 166 ? 38.281 16.031 5.938 1 87.38 166 LEU B CA 1
ATOM 2930 C C . LEU B 1 166 ? 36.781 16.203 5.715 1 87.38 166 LEU B C 1
ATOM 2932 O O . LEU B 1 166 ? 36 16.234 6.676 1 87.38 166 LEU B O 1
ATOM 2936 N N . ALA B 1 167 ? 36.469 16.281 4.516 1 89.19 167 ALA B N 1
ATOM 2937 C CA . ALA B 1 167 ? 35.062 16.453 4.148 1 89.19 167 ALA B CA 1
ATOM 2938 C C . ALA B 1 167 ? 34.219 15.266 4.594 1 89.19 167 ALA B C 1
ATOM 2940 O O . ALA B 1 167 ? 33.125 15.438 5.117 1 89.19 167 ALA B O 1
ATOM 2941 N N . GLU B 1 168 ? 34.719 14.094 4.398 1 90.88 168 GLU B N 1
ATOM 2942 C CA . GLU B 1 168 ? 34.031 12.883 4.805 1 90.88 168 GLU B CA 1
ATOM 2943 C C . GLU B 1 168 ? 33.875 12.805 6.324 1 90.88 168 GLU B C 1
ATOM 2945 O O . GLU B 1 168 ? 32.844 12.398 6.84 1 90.88 168 GLU B O 1
ATOM 2950 N N . GLY B 1 169 ? 34.906 13.195 7.012 1 89.69 169 GLY B N 1
ATOM 2951 C CA . GLY B 1 169 ? 34.875 13.195 8.461 1 89.69 169 GLY B CA 1
ATOM 2952 C C . GLY B 1 169 ? 33.844 14.133 9.039 1 89.69 169 GLY B C 1
ATOM 2953 O O . GLY B 1 169 ? 33.125 13.773 9.984 1 89.69 169 GLY B O 1
ATOM 2954 N N . ILE B 1 170 ? 33.75 15.203 8.422 1 88.06 170 ILE B N 1
ATOM 2955 C CA . ILE B 1 170 ? 32.75 16.188 8.859 1 88.06 170 ILE B CA 1
ATOM 2956 C C . ILE B 1 170 ? 31.344 15.641 8.672 1 88.06 170 ILE B C 1
ATOM 2958 O O . ILE B 1 170 ? 30.5 15.758 9.57 1 88.06 170 ILE B O 1
ATOM 2962 N N . ARG B 1 171 ? 31.078 15.023 7.602 1 89.56 171 ARG B N 1
ATOM 2963 C CA . ARG B 1 171 ? 29.766 14.469 7.293 1 89.56 171 ARG B CA 1
ATOM 2964 C C . ARG B 1 171 ? 29.406 13.352 8.266 1 89.56 171 ARG B C 1
ATOM 2966 O O . ARG B 1 171 ? 28.25 13.234 8.688 1 89.56 171 ARG B O 1
ATOM 2973 N N . LEU B 1 172 ? 30.406 12.57 8.656 1 90.56 172 LEU B N 1
ATOM 2974 C CA . LEU B 1 172 ? 30.172 11.406 9.5 1 90.56 172 LEU B CA 1
ATOM 2975 C C . LEU B 1 172 ? 30.016 11.82 10.961 1 90.56 172 LEU B C 1
ATOM 2977 O O . LEU B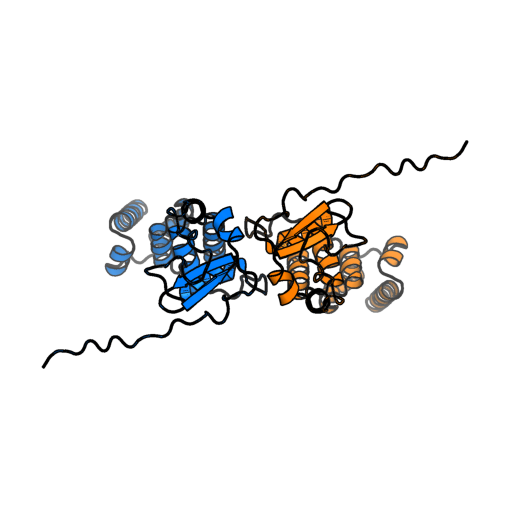 1 172 ? 29.375 11.125 11.75 1 90.56 172 LEU B O 1
ATOM 2981 N N . GLY B 1 173 ? 30.641 12.953 11.266 1 89.31 173 GLY B N 1
ATOM 2982 C CA . GLY B 1 173 ? 30.75 13.344 12.664 1 89.31 173 GLY B CA 1
ATOM 2983 C C . GLY B 1 173 ? 32 12.836 13.336 1 89.31 173 GLY B C 1
ATOM 2984 O O . GLY B 1 173 ? 32.531 11.789 12.961 1 89.31 173 GLY B O 1
ATOM 2985 N N . MET B 1 174 ? 32.344 13.477 14.258 1 87.06 174 MET B N 1
ATOM 2986 C CA . MET B 1 174 ? 33.625 13.25 14.93 1 87.06 174 MET B CA 1
ATOM 2987 C C . MET B 1 174 ? 33.688 11.852 15.523 1 87.06 174 MET B C 1
ATOM 2989 O O . MET B 1 174 ? 34.656 11.133 15.336 1 87.06 174 MET B O 1
ATOM 2993 N N . GLU B 1 175 ? 32.688 11.516 16.172 1 88.31 175 GLU B N 1
ATOM 2994 C CA . GLU B 1 175 ? 32.688 10.219 16.844 1 88.31 175 GLU B CA 1
ATOM 2995 C C . GLU B 1 175 ? 32.844 9.078 15.844 1 88.31 175 GLU B C 1
ATOM 2997 O O . GLU B 1 175 ? 33.688 8.195 16.016 1 88.31 175 GLU B O 1
ATOM 3002 N N . THR B 1 176 ? 32.094 9.164 14.859 1 89.69 176 THR B N 1
ATOM 3003 C CA . THR B 1 176 ? 32.125 8.109 13.852 1 89.69 176 THR B CA 1
ATOM 3004 C C . THR B 1 176 ? 33.438 8.109 13.109 1 89.69 176 THR B C 1
ATOM 3006 O O . THR B 1 176 ? 34.031 7.051 12.867 1 89.69 176 THR B O 1
ATOM 3009 N N . ALA B 1 177 ? 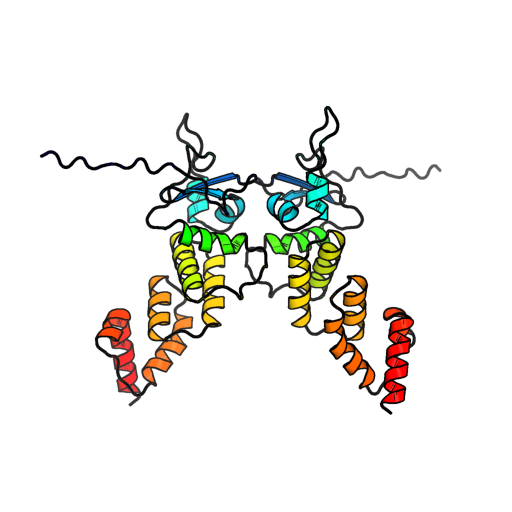33.938 9.211 12.766 1 88.62 177 ALA B N 1
ATOM 3010 C CA . ALA B 1 177 ? 35.188 9.344 12.055 1 88.62 177 ALA B CA 1
ATOM 3011 C C . ALA B 1 177 ? 36.344 8.773 12.875 1 88.62 177 ALA B C 1
ATOM 3013 O O . ALA B 1 177 ? 37.188 8.055 12.344 1 88.62 177 ALA B O 1
ATOM 3014 N N . LEU B 1 178 ? 36.281 9.039 14.133 1 87.19 178 LEU B N 1
ATOM 3015 C CA . LEU B 1 178 ? 37.344 8.578 15.016 1 87.19 178 LEU B CA 1
ATOM 3016 C C . LEU B 1 178 ? 37.281 7.059 15.18 1 87.19 178 LEU B C 1
ATOM 3018 O O . LEU B 1 178 ? 38.312 6.395 15.219 1 87.19 178 LEU B O 1
ATOM 3022 N N . ASN B 1 179 ? 36.125 6.547 15.297 1 87.12 179 ASN B N 1
ATOM 3023 C CA . ASN B 1 179 ? 35.969 5.102 15.43 1 87.12 179 ASN B CA 1
ATOM 3024 C C . ASN B 1 179 ? 36.5 4.363 14.203 1 87.12 179 ASN B C 1
ATOM 3026 O O . ASN B 1 179 ? 37.156 3.326 14.328 1 87.12 179 ASN B O 1
ATOM 3030 N N . ILE B 1 180 ? 36.25 4.863 13.117 1 88.25 180 ILE B N 1
ATOM 3031 C CA . ILE B 1 180 ? 36.75 4.262 11.875 1 88.25 180 ILE B CA 1
ATOM 3032 C C . ILE B 1 180 ? 38.281 4.355 11.812 1 88.25 180 ILE B C 1
ATOM 3034 O O . ILE B 1 180 ? 38.938 3.383 11.461 1 88.25 180 ILE B O 1
ATOM 3038 N N . ALA B 1 181 ? 38.781 5.508 12.156 1 85.25 181 ALA B N 1
ATOM 3039 C CA . ALA B 1 181 ? 40.219 5.707 12.156 1 85.25 181 ALA B CA 1
ATOM 3040 C C . ALA B 1 181 ? 40.906 4.719 13.086 1 85.25 181 ALA B C 1
ATOM 3042 O O . ALA B 1 181 ? 41.938 4.129 12.727 1 85.25 181 ALA B O 1
ATOM 3043 N N . ARG B 1 182 ? 40.312 4.578 14.227 1 85.56 182 ARG B N 1
ATOM 3044 C CA . ARG B 1 182 ? 40.844 3.648 15.203 1 85.56 182 ARG B CA 1
ATOM 3045 C C . ARG B 1 182 ? 40.812 2.215 14.68 1 85.56 182 ARG B C 1
ATOM 3047 O O . ARG B 1 182 ? 41.781 1.462 14.844 1 85.56 182 ARG B O 1
ATOM 3054 N N . ALA B 1 183 ? 39.75 1.866 14.156 1 86.19 183 ALA B N 1
ATOM 3055 C CA . ALA B 1 183 ? 39.594 0.513 13.633 1 86.19 183 ALA B CA 1
ATOM 3056 C C . ALA B 1 183 ? 40.562 0.236 12.5 1 86.19 183 ALA B C 1
ATOM 3058 O O . ALA B 1 183 ? 41.094 -0.875 12.391 1 86.19 183 ALA B O 1
ATOM 3059 N N . ARG B 1 184 ? 40.812 1.192 11.688 1 83.62 184 ARG B N 1
ATOM 3060 C CA . ARG B 1 184 ? 41.781 1.07 10.594 1 83.62 184 ARG B CA 1
ATOM 3061 C C . ARG B 1 184 ? 43.188 0.883 11.125 1 83.62 184 ARG B C 1
ATOM 3063 O O . ARG B 1 184 ? 43.969 0.103 10.578 1 83.62 184 ARG B O 1
ATOM 3070 N N . GLU B 1 185 ? 43.438 1.557 12.164 1 82.62 185 GLU B N 1
ATOM 3071 C CA . GLU B 1 185 ? 44.75 1.454 12.781 1 82.62 185 GLU B CA 1
ATOM 3072 C C . GLU B 1 185 ? 45 0.062 13.359 1 82.62 185 GLU B C 1
ATOM 3074 O O . GLU B 1 185 ? 46.094 -0.474 13.281 1 82.62 185 GLU B O 1
ATOM 3079 N N . CYS B 1 186 ? 43.969 -0.442 13.906 1 83.5 186 CYS B N 1
ATOM 3080 C CA . CYS B 1 186 ? 44.094 -1.751 14.539 1 83.5 186 CYS B CA 1
ATOM 3081 C C . CYS B 1 186 ? 44.219 -2.855 13.492 1 83.5 186 CYS B C 1
ATOM 3083 O O . CYS B 1 186 ? 44.812 -3.904 13.75 1 83.5 186 CYS B O 1
ATOM 3085 N N . ALA B 1 187 ? 43.562 -2.707 12.422 1 76.31 187 ALA B N 1
ATOM 3086 C CA . ALA B 1 187 ? 43.531 -3.721 11.367 1 76.31 187 ALA B CA 1
ATOM 3087 C C . ALA B 1 187 ? 44.812 -3.707 10.562 1 76.31 187 ALA B C 1
ATOM 3089 O O . ALA B 1 187 ? 45.156 -4.699 9.914 1 76.31 187 ALA B O 1
ATOM 3090 N N . ARG B 1 188 ? 45.562 -2.652 10.594 1 66 188 ARG B N 1
ATOM 3091 C CA . ARG B 1 188 ? 46.812 -2.582 9.844 1 66 188 ARG B CA 1
ATOM 3092 C C . ARG B 1 188 ? 48 -2.617 10.773 1 66 188 ARG B C 1
ATOM 3094 O O . ARG B 1 188 ? 47.938 -2.176 11.922 1 66 188 ARG B O 1
#

Foldseek 3Di:
DPPPPPPVPLAAEEDPPFQDPPFQFWADEPRYIGGHHLVLLCVFFPQVVVQQPDDDDVPDDGARRDNVRHHYDPPDHPVLVVLLCCCVVVPVPDPPPADLVSLLSNLQVCLVRVRVVSNVVSVVVNVVDDDDLLVVLLSCVVSVHDCVVNVVSLVVQLPDPDQQDPVSDVSNDVVSSVVSVVSNVVVD/DPPPPPPVPLAAEEDPPFQDPPFQFWADEPRYIGGHHLVLLCVFFPQVVVQQPDDDDVPDDGARRDNVRHHYDPPDHPVLVVLLCCCVVVPVPDPPPADLVSLLSNLQVCLVRVRVVSNVVSVVVNVVDDDDLLVVLLSCVVSVHDCVVNVVSLVVQLPDPDQQDPVSDVSNDVVSSVVSVVSNVVVD

Nearest PDB structures (foldseek):
  8gq6-assembly1_A  TM=7.741E-01  e=4.309E-04  Homo sapiens
  7t1z-assembly1_A  TM=6.123E-01  e=2.362E-01  Homo sapiens
  6y4l-assembly1_A  TM=4.575E-01  e=1.457E+00  Homo sapiens
  8gq6-assembly1_A  TM=7.741E-01  e=4.309E-04  Homo sapiens
  7t1z-assembly1_A  TM=6.122E-01  e=2.362E-01  Homo sapiens

Solvent-accessible surface area (backbone atoms only — not comparable to full-atom values): 21276 Å² total; per-residue (Å²): 130,82,79,73,77,75,72,72,79,72,70,74,37,69,36,90,82,50,49,42,92,75,34,60,28,21,34,31,26,83,51,30,35,34,22,39,61,46,62,65,43,49,75,51,11,64,52,44,34,53,61,63,62,45,73,43,58,92,96,46,71,44,66,14,67,37,81,91,34,32,42,73,48,75,99,49,50,57,68,56,51,49,57,44,48,39,76,74,63,47,75,61,77,61,75,80,82,60,50,70,69,52,35,50,52,35,28,48,50,19,49,73,44,39,22,60,45,58,28,51,46,27,50,58,54,52,72,73,46,93,69,59,58,66,58,49,49,36,53,36,60,74,53,67,45,70,65,74,75,42,48,65,47,53,52,49,58,44,68,44,88,66,74,82,48,72,69,55,30,60,64,54,30,66,69,53,38,49,52,43,51,51,51,33,52,70,75,96,134,81,79,73,76,75,73,71,80,72,69,75,37,68,34,91,83,48,50,42,91,74,34,60,27,20,33,31,26,83,49,31,34,33,21,39,61,47,60,64,42,48,74,49,11,64,54,44,33,51,61,63,64,47,73,42,57,93,95,46,72,42,66,15,66,37,83,91,34,31,43,71,48,76,99,49,51,58,67,56,52,50,56,44,48,39,75,74,63,48,76,59,77,61,75,78,82,59,49,70,68,53,36,50,52,34,27,50,52,19,51,74,45,40,23,62,46,56,27,50,43,28,52,58,53,51,70,74,46,93,68,58,57,66,58,48,51,36,52,34,59,75,54,68,46,68,66,74,75,41,49,65,46,53,52,49,56,44,67,43,88,65,74,82,47,73,68,54,30,62,64,54,28,66,69,53,38,49,52,44,52,50,51,34,53,69,75,95

Sequence (376 aa):
MASQTDSSFIALRHHDEYHLSGGDLYFLVEQYHFRVHRYFFERESAFFKHQLATPASPGEDRQGTSEGTAIVLDHVTPAEFARFLWVFYNPKYSLYDATVEDWIIILKLADRWCFPEVKNLAVRELEKHPMDDIERIVVYQKYNVDKHLLIPRYAALCARTETLSLAEGIRLGMETALNIARARECARMASQTDSSFIALRHHDEYHLSGGDLYFLVEQYHFRVHRYFFERESAFFKHQLATPASPGEDRQGTSEGTAIVLDHVTPAEFARFLWVFYNPKYSLYDATVEDWIIILKLADRWCFPEVKNLAVRELEKHPMDDIERIVVYQKYNVDKHLLIPRYAALCARTETLSLAEGIRLGMETALNIARARECAR